Protein AF-A0A9P1GN27-F1 (afdb_monomer_lite)

Organism: NCBI:txid2562237

Foldseek 3Di:
DDDDDDDPPPPDDPPVVVVVVVVVVVVVVVVLVPDDLFLLDDDDDPDDDDDDDDDDDPVVVVVPPPPVVVVVVVVCVVPPPPDVPPVQNVQQVLVVLQQVVCVVVVQPAAQDDGSRDCCQRVPPDAERGDDGQSSNSLSCLVVSLVVLVPPHDPVDPLSVLSNLLSVLSVVLSVLLVVQDCVVVRQAHPPVSLVVNLVSLVSNLVSLVVNCVVCVVVVHRHGDDGCVSVVLSVLSNCRRPGRSVVVPCSVVVVVVVVLVVLLVVQVPPDDNVCSNVSSVVVVVVVVVVVVPD

Sequence (292 aa):
MDQLELTAANYVDSDEEKDMLKEQKIKDAIEANSGFTVCILKIKFLIDEADGPEQITEEWLLSQVPRVQAIWSMQLAGQQTQQLVEPTANLLALGHMIKEHQKRHDAKHRYRMRLDKVTMIKPKKGFPKLRGRAADISGMAHCLYDLWLQFMDGGNQQHQQIRLFLKLNWELKDLLDTFSPTYGYFAMPATEHQQVMNKGLAMAQLHNQLSTHFVDHEDQLFNLTTKTHFALHSLQLSCFIHPFLVHCYKGESTMHRIQILWRSCLHGSKHWQAGKKAAWKERHLLWLQGKV

Radius of gyration: 26.71 Å; chains: 1; bounding box: 83×83×56 Å

Secondary structure (DSSP, 8-state):
-------------HHHHHHHHHHHHHHHHHHHT--SS-SS------SS---------HHHHGGGHHHHHHHHHHHHTTTTT-----HHHHHHHHHHHHHHHHHHTT-SS---S----GGGTS-SSSS----S-HHHHHTTHHHHHHHHHHHS-SS-HHHHHHHHHHHHHHHHHHHHHHT-GGGT-SS--HHHHHHHHHHHHHHHHHHHHHHHHHHHTT-------HHHHHHHHHHHTTTTS-HHHH-HHHHHHHHHHHHHHHHHHHTTS-HHHHHHHHHHHHHHHHHHHTT-

Structure (mmCIF, N/CA/C/O backbone):
data_AF-A0A9P1GN27-F1
#
_entry.id   AF-A0A9P1GN27-F1
#
loop_
_atom_site.group_PDB
_atom_site.id
_atom_site.type_symbol
_atom_site.label_atom_id
_atom_site.label_alt_id
_atom_site.label_comp_id
_atom_site.label_asym_id
_atom_site.label_entity_id
_atom_site.label_seq_id
_atom_site.pdbx_PDB_ins_code
_atom_site.Cartn_x
_atom_site.Cartn_y
_atom_site.Cartn_z
_atom_site.occupancy
_atom_site.B_iso_or_equiv
_atom_site.auth_seq_id
_atom_site.auth_comp_id
_atom_site.auth_asym_id
_atom_site.auth_atom_id
_atom_site.pdbx_PDB_model_num
ATOM 1 N N . MET A 1 1 ? 43.290 63.673 14.743 1.00 43.88 1 MET A N 1
ATOM 2 C CA . MET A 1 1 ? 43.859 62.410 15.280 1.00 43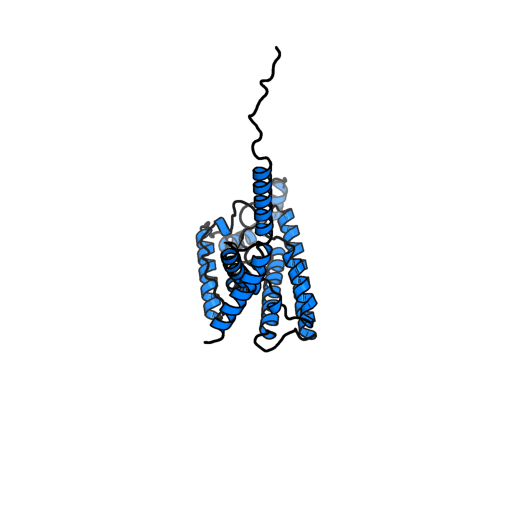.88 1 MET A CA 1
ATOM 3 C C . MET A 1 1 ? 42.655 61.683 15.836 1.00 43.88 1 MET A C 1
ATOM 5 O O . MET A 1 1 ? 42.371 61.772 17.022 1.00 43.88 1 MET A O 1
ATOM 9 N N . ASP A 1 2 ? 41.865 61.116 14.929 1.00 39.22 2 ASP A N 1
ATOM 10 C CA . ASP A 1 2 ? 40.458 60.814 15.173 1.00 39.22 2 ASP A CA 1
ATOM 11 C C . ASP A 1 2 ? 40.177 59.339 14.917 1.00 39.22 2 ASP A C 1
ATOM 13 O O . ASP A 1 2 ? 40.430 58.820 13.833 1.00 39.22 2 ASP A O 1
ATOM 17 N N . GLN A 1 3 ? 39.705 58.703 15.986 1.00 47.53 3 GLN A N 1
ATOM 18 C CA . GLN A 1 3 ? 38.727 57.619 16.055 1.00 47.53 3 GLN A CA 1
ATOM 19 C C . GLN A 1 3 ? 38.562 56.735 14.807 1.00 47.53 3 GLN A C 1
ATOM 21 O O . GLN A 1 3 ? 37.722 56.995 13.951 1.00 47.53 3 GLN A O 1
ATOM 26 N N . LEU A 1 4 ? 39.278 55.608 14.793 1.00 43.94 4 LEU A N 1
ATOM 27 C CA . LEU A 1 4 ? 38.969 54.432 13.975 1.00 43.94 4 LEU A CA 1
ATOM 28 C C . LEU A 1 4 ? 39.255 53.157 14.788 1.00 43.94 4 LEU A C 1
ATOM 30 O O . LEU A 1 4 ? 40.198 52.423 14.522 1.00 43.94 4 LEU A O 1
ATOM 34 N N . GLU A 1 5 ? 38.419 52.892 15.790 1.00 51.19 5 GLU A N 1
ATOM 35 C CA . GLU A 1 5 ? 38.245 51.553 16.368 1.00 51.19 5 GLU A CA 1
ATOM 36 C C . GLU A 1 5 ? 36.748 51.220 16.356 1.00 51.19 5 GLU A C 1
ATOM 38 O O . GLU A 1 5 ? 36.016 51.479 17.307 1.00 51.19 5 GLU A O 1
ATOM 43 N N . LEU A 1 6 ? 36.274 50.680 15.229 1.00 44.47 6 LEU A N 1
ATOM 44 C CA . LEU A 1 6 ? 34.942 50.090 15.098 1.00 44.47 6 LEU A CA 1
ATOM 45 C C . LEU A 1 6 ? 35.073 48.608 14.723 1.00 44.47 6 LEU A C 1
ATOM 47 O O . LEU A 1 6 ? 35.348 48.245 13.584 1.00 44.47 6 LEU A O 1
ATOM 51 N N . THR A 1 7 ? 34.866 47.776 15.747 1.00 44.88 7 THR A N 1
ATOM 52 C CA . THR A 1 7 ? 34.065 46.538 15.731 1.00 44.88 7 THR A CA 1
ATOM 53 C C . THR A 1 7 ? 34.297 45.544 14.587 1.00 44.88 7 THR A C 1
ATOM 55 O O . THR A 1 7 ? 33.561 45.518 13.604 1.00 44.88 7 THR A O 1
ATOM 58 N N . ALA A 1 8 ? 35.236 44.621 14.804 1.00 45.78 8 ALA A N 1
ATOM 59 C CA . ALA A 1 8 ? 35.408 43.384 14.038 1.00 45.78 8 ALA A CA 1
ATOM 60 C C . ALA A 1 8 ? 34.890 42.150 14.811 1.00 45.78 8 ALA A C 1
ATOM 62 O O . ALA A 1 8 ? 35.570 41.134 14.917 1.00 45.78 8 ALA A O 1
ATOM 63 N N . ALA A 1 9 ? 33.691 42.234 15.384 1.00 48.66 9 ALA A N 1
ATOM 64 C CA . ALA A 1 9 ? 33.035 41.098 16.026 1.00 48.66 9 ALA A CA 1
ATOM 65 C C . ALA A 1 9 ? 31.535 41.169 15.723 1.00 48.66 9 ALA A C 1
ATOM 67 O O . ALA A 1 9 ? 30.934 42.212 15.961 1.00 48.66 9 ALA A O 1
ATOM 68 N N . ASN A 1 10 ? 30.974 40.070 15.200 1.00 46.66 10 ASN A N 1
ATOM 69 C CA . ASN A 1 10 ? 29.568 39.835 14.801 1.00 46.66 10 ASN A CA 1
ATOM 70 C C . ASN A 1 10 ? 29.293 39.709 13.290 1.00 46.66 10 ASN A C 1
ATOM 72 O O . ASN A 1 10 ? 28.186 39.991 12.842 1.00 46.66 10 ASN A O 1
ATOM 76 N N . TYR A 1 11 ? 30.244 39.194 12.506 1.00 42.00 11 TYR A N 1
ATOM 77 C CA . TYR A 1 11 ? 29.910 38.493 11.257 1.00 42.00 11 TYR A CA 1
ATOM 78 C C . TYR A 1 11 ? 29.888 36.985 11.542 1.00 42.00 11 TYR A C 1
ATOM 80 O O . TYR A 1 11 ? 30.767 36.239 11.125 1.00 42.00 11 TYR A O 1
ATOM 88 N N . VAL A 1 12 ? 28.938 36.561 12.381 1.00 47.25 12 VAL A N 1
ATOM 89 C CA . VAL A 1 12 ? 28.658 35.138 12.601 1.00 47.25 12 VAL A CA 1
ATOM 90 C C . VAL A 1 12 ? 27.698 34.697 11.503 1.00 47.25 12 VAL A C 1
ATOM 92 O O . VAL A 1 12 ? 26.596 35.222 11.369 1.00 47.25 12 VAL A O 1
ATOM 95 N N . ASP A 1 13 ? 28.220 33.790 10.691 1.00 54.94 13 ASP A N 1
ATOM 96 C CA . ASP A 1 13 ? 27.637 32.975 9.630 1.00 54.94 13 ASP A CA 1
ATOM 97 C C . ASP A 1 13 ? 26.094 32.915 9.556 1.00 54.94 13 ASP A C 1
ATOM 99 O O . ASP A 1 13 ? 25.439 32.007 10.064 1.00 54.94 13 ASP A O 1
ATOM 103 N N . SER A 1 14 ? 25.485 33.877 8.850 1.00 57.12 14 SER A N 1
ATOM 104 C CA . SER A 1 14 ? 24.039 33.855 8.552 1.00 57.12 14 SER A CA 1
ATOM 105 C C . SER A 1 14 ? 23.640 32.764 7.549 1.00 57.12 14 SER A C 1
ATOM 107 O O . SER A 1 14 ? 22.453 32.590 7.262 1.00 57.12 14 SER A O 1
ATOM 109 N N . ASP A 1 15 ? 24.618 32.067 6.970 1.00 62.84 15 ASP A N 1
ATOM 110 C CA . ASP A 1 15 ? 24.394 31.063 5.935 1.00 62.84 15 ASP A CA 1
ATOM 111 C C . ASP A 1 15 ? 24.370 29.638 6.507 1.00 62.84 15 ASP A C 1
ATOM 113 O O . ASP A 1 15 ? 23.543 28.843 6.058 1.00 62.84 15 ASP A O 1
ATOM 117 N N . GLU A 1 16 ? 25.110 29.341 7.585 1.00 70.56 16 GLU A N 1
ATOM 118 C CA . GLU A 1 16 ? 24.962 28.069 8.314 1.00 70.56 16 GLU A CA 1
ATOM 119 C C . GLU A 1 16 ? 23.566 27.920 8.941 1.00 70.56 16 GLU A C 1
ATOM 121 O O . GLU A 1 16 ? 22.956 26.851 8.871 1.00 70.56 16 GLU A O 1
ATOM 126 N N . GLU A 1 17 ? 23.000 28.999 9.492 1.00 73.69 17 GLU A N 1
ATOM 127 C CA . GLU A 1 17 ? 21.653 28.961 10.074 1.00 73.69 17 GLU A CA 1
ATOM 128 C C . GLU A 1 17 ? 20.574 28.738 9.000 1.00 73.69 17 GLU A C 1
ATOM 130 O O . GLU A 1 17 ? 19.637 27.957 9.199 1.00 73.69 17 GLU A O 1
ATOM 135 N N . LYS A 1 18 ? 20.730 29.345 7.813 1.00 73.25 18 LYS A N 1
ATOM 136 C CA . LYS A 1 18 ? 19.829 29.113 6.672 1.00 73.25 18 LYS A CA 1
ATOM 137 C C . LYS A 1 18 ? 19.948 27.693 6.132 1.00 73.25 18 LYS A C 1
ATOM 139 O O . LYS A 1 18 ? 18.921 27.111 5.774 1.00 73.25 18 LYS A O 1
ATOM 144 N N . ASP A 1 19 ? 21.152 27.127 6.093 1.00 76.56 19 ASP A N 1
ATOM 145 C CA . ASP A 1 19 ? 21.375 25.758 5.633 1.00 76.56 19 ASP A CA 1
ATOM 146 C C . ASP A 1 19 ? 20.837 24.726 6.628 1.00 76.56 19 ASP A C 1
ATOM 148 O O . ASP A 1 19 ? 20.162 23.785 6.203 1.00 76.56 19 ASP A O 1
ATOM 152 N N . MET A 1 20 ? 20.976 24.950 7.939 1.00 73.38 20 MET A N 1
ATOM 153 C CA . MET A 1 20 ? 20.309 24.121 8.950 1.00 73.38 20 MET A CA 1
ATOM 154 C C . MET A 1 20 ? 18.782 24.206 8.847 1.00 73.38 20 MET A C 1
ATOM 156 O O . MET A 1 20 ? 18.100 23.181 8.903 1.00 73.38 20 MET A O 1
ATOM 160 N N . LEU A 1 21 ? 18.222 25.404 8.640 1.00 77.75 21 LEU A N 1
ATOM 161 C CA . LEU A 1 21 ? 16.775 25.585 8.488 1.00 77.75 21 LEU A CA 1
ATOM 162 C C . LEU A 1 21 ? 16.251 24.918 7.205 1.00 77.75 21 LEU A C 1
ATOM 164 O O . LEU A 1 21 ? 15.145 24.373 7.179 1.00 77.75 21 LEU A O 1
ATOM 168 N N . LYS A 1 22 ? 17.043 24.946 6.130 1.00 79.12 22 LYS A N 1
ATOM 169 C CA . LYS A 1 22 ? 16.735 24.297 4.852 1.00 79.12 22 LYS A CA 1
ATOM 170 C C . LYS A 1 22 ? 16.856 22.780 4.958 1.00 79.12 22 LYS A C 1
ATOM 172 O O . LYS A 1 22 ? 15.977 22.081 4.460 1.00 79.12 22 LYS A O 1
ATOM 177 N N . GLU A 1 23 ? 17.867 22.264 5.653 1.00 70.06 23 GLU A N 1
ATOM 178 C CA . GLU A 1 23 ? 18.027 20.833 5.920 1.00 70.06 23 GLU A CA 1
ATOM 179 C C . GLU A 1 23 ? 16.908 20.306 6.829 1.00 70.06 23 GLU A C 1
ATOM 181 O O . GLU A 1 23 ? 16.368 19.234 6.562 1.00 70.06 23 GLU A O 1
ATOM 186 N N . GLN A 1 24 ? 16.487 21.077 7.838 1.00 64.56 24 GLN A N 1
ATOM 187 C CA . GLN A 1 24 ? 15.346 20.737 8.688 1.00 64.56 24 GLN A CA 1
ATOM 188 C C . GLN A 1 24 ? 14.035 20.728 7.891 1.00 64.56 24 GLN A C 1
ATOM 190 O O . GLN A 1 24 ? 13.299 19.749 7.953 1.00 64.56 24 GLN A O 1
ATOM 195 N N . LYS A 1 25 ? 13.783 21.736 7.045 1.00 68.25 25 LYS A N 1
ATOM 196 C CA . LYS A 1 25 ? 12.612 21.758 6.146 1.00 68.25 25 LYS A CA 1
ATOM 197 C C . LYS A 1 25 ? 12.626 20.612 5.131 1.00 68.25 25 LYS A C 1
ATOM 199 O O . LYS A 1 25 ? 11.574 20.065 4.815 1.00 68.25 25 LYS A O 1
ATOM 204 N N . ILE A 1 26 ? 13.800 20.224 4.630 1.00 56.09 26 ILE A N 1
ATOM 205 C CA . ILE A 1 26 ? 13.961 19.066 3.741 1.00 56.09 26 ILE A CA 1
ATOM 206 C C . ILE A 1 26 ? 13.718 17.761 4.508 1.00 56.09 26 ILE A C 1
ATOM 208 O O . ILE A 1 26 ? 13.034 16.887 3.982 1.00 56.09 26 ILE A O 1
ATOM 212 N N . LYS A 1 27 ? 14.207 17.621 5.746 1.00 50.31 27 LYS A N 1
ATOM 213 C CA . LYS A 1 27 ? 13.916 16.467 6.614 1.00 50.31 27 LYS A CA 1
ATOM 214 C C . LYS A 1 27 ? 12.425 16.375 6.925 1.00 50.31 27 LYS A C 1
ATOM 216 O O . LYS A 1 27 ? 11.852 15.313 6.715 1.00 50.31 27 LYS A O 1
ATOM 221 N N . ASP A 1 28 ? 11.778 17.482 7.276 1.00 49.44 28 ASP A N 1
ATOM 222 C CA . ASP A 1 28 ? 10.335 17.549 7.527 1.00 49.44 28 ASP A CA 1
ATOM 223 C C . ASP A 1 28 ? 9.523 17.211 6.254 1.00 49.44 28 ASP A C 1
ATOM 225 O O . ASP A 1 28 ? 8.544 16.463 6.309 1.00 49.44 28 ASP A O 1
ATOM 229 N N . ALA A 1 29 ? 9.968 17.665 5.074 1.00 42.41 29 ALA A N 1
ATOM 230 C CA . ALA A 1 29 ? 9.355 17.335 3.782 1.00 42.41 29 ALA A CA 1
ATOM 231 C C . ALA A 1 29 ? 9.603 15.879 3.337 1.00 42.41 29 ALA A C 1
ATOM 233 O O . ALA A 1 29 ? 8.742 15.261 2.707 1.00 42.41 29 ALA A O 1
ATOM 234 N N . ILE A 1 30 ? 10.759 15.294 3.665 1.00 42.19 30 ILE A N 1
ATOM 235 C CA . ILE A 1 30 ? 11.064 13.872 3.440 1.00 42.19 30 ILE A CA 1
ATOM 236 C C . ILE A 1 30 ? 10.260 12.999 4.418 1.00 42.19 30 ILE A C 1
ATOM 238 O O . ILE A 1 30 ? 9.737 11.953 4.026 1.00 42.19 30 ILE A O 1
ATOM 242 N N . GLU A 1 31 ? 10.076 13.443 5.662 1.00 44.38 31 GLU A N 1
ATOM 243 C CA . GLU A 1 31 ? 9.248 12.772 6.666 1.00 44.38 31 GLU A CA 1
ATOM 244 C C . GLU A 1 31 ? 7.759 12.786 6.300 1.00 44.38 31 GLU A C 1
ATOM 246 O O . GLU A 1 31 ? 7.090 11.758 6.481 1.00 44.38 31 GLU A O 1
ATOM 251 N N . ALA A 1 32 ? 7.266 13.880 5.706 1.00 43.97 32 ALA A N 1
ATOM 252 C CA . ALA A 1 32 ? 5.938 13.968 5.090 1.00 43.97 32 ALA A CA 1
ATOM 253 C C . ALA A 1 32 ? 5.783 13.019 3.881 1.00 43.97 32 ALA A C 1
ATOM 255 O O . ALA A 1 32 ? 4.696 12.510 3.609 1.00 43.97 32 ALA A O 1
ATOM 256 N N . ASN A 1 33 ? 6.889 12.685 3.209 1.00 36.34 33 ASN A N 1
ATOM 257 C CA . ASN A 1 33 ? 6.947 11.844 2.013 1.00 36.34 33 ASN A CA 1
ATOM 258 C C . ASN A 1 33 ? 7.236 10.355 2.287 1.00 36.34 33 ASN A C 1
ATOM 260 O O . ASN A 1 33 ? 7.641 9.631 1.377 1.00 36.34 33 ASN A O 1
ATOM 264 N N . SER A 1 34 ? 6.988 9.826 3.492 1.00 33.59 34 SER A N 1
ATOM 265 C CA . SER A 1 34 ? 7.327 8.427 3.847 1.00 33.59 34 SER A CA 1
ATOM 266 C C . SER A 1 34 ? 6.155 7.425 3.907 1.00 33.59 34 SER A C 1
ATOM 268 O O . SER A 1 34 ? 6.386 6.223 3.876 1.00 33.59 34 SER A O 1
ATOM 270 N N . GLY A 1 35 ? 4.884 7.837 3.832 1.00 38.12 35 GLY A N 1
ATOM 271 C CA . GLY A 1 35 ? 3.753 6.897 3.969 1.00 38.12 35 GLY A CA 1
ATOM 272 C C . GLY A 1 35 ? 3.101 6.477 2.651 1.00 38.12 35 GLY A C 1
ATOM 273 O O . GLY A 1 35 ? 2.288 7.231 2.140 1.00 38.12 35 GLY A O 1
ATOM 274 N N . PHE A 1 36 ? 3.422 5.303 2.087 1.00 36.03 36 PHE A N 1
ATOM 275 C CA . PHE A 1 36 ? 2.535 4.701 1.067 1.00 36.03 36 PHE A CA 1
ATOM 276 C C . PHE A 1 36 ? 2.028 3.290 1.388 1.00 36.03 36 PHE A C 1
ATOM 278 O O . PHE A 1 36 ? 1.141 2.815 0.706 1.00 36.03 36 PHE A O 1
ATOM 285 N N . THR A 1 37 ? 2.498 2.596 2.427 1.00 37.28 37 THR A N 1
ATOM 286 C CA . THR A 1 37 ? 1.970 1.245 2.756 1.00 37.28 37 THR A CA 1
ATOM 287 C C . THR A 1 37 ? 1.243 1.186 4.099 1.00 37.28 37 THR A C 1
ATOM 289 O O . THR A 1 37 ? 0.940 0.114 4.593 1.00 37.28 37 THR A O 1
ATOM 292 N N . VAL A 1 38 ? 0.948 2.326 4.724 1.00 35.44 38 VAL A N 1
ATOM 293 C CA . VAL A 1 38 ? 0.635 2.395 6.166 1.00 35.44 38 VAL A CA 1
ATOM 294 C C . VAL A 1 38 ? -0.772 2.948 6.453 1.00 35.44 38 VAL A C 1
ATOM 296 O O . VAL A 1 38 ? -1.069 3.366 7.562 1.00 35.44 38 VAL A O 1
ATOM 299 N N . CYS A 1 39 ? -1.689 2.909 5.486 1.00 34.56 39 CYS A N 1
ATOM 300 C CA . CYS A 1 39 ? -3.088 3.310 5.714 1.00 34.56 39 CYS A CA 1
ATOM 301 C C . CYS A 1 39 ? -3.984 2.172 6.250 1.00 34.56 39 CYS A C 1
ATOM 303 O O . CYS A 1 39 ? -5.189 2.347 6.353 1.00 34.56 39 CYS A O 1
ATOM 305 N N . ILE A 1 40 ? -3.423 0.997 6.570 1.00 33.03 40 ILE A N 1
ATOM 306 C CA . ILE A 1 40 ? -4.189 -0.264 6.711 1.00 33.03 40 ILE A CA 1
ATOM 307 C C . ILE A 1 40 ? -4.100 -0.853 8.137 1.00 33.03 40 ILE A C 1
ATOM 309 O O . ILE A 1 40 ? -4.671 -1.892 8.437 1.00 33.03 40 ILE A O 1
ATOM 313 N N . LEU A 1 41 ? -3.465 -0.152 9.079 1.00 33.47 41 LEU A N 1
ATOM 314 C CA . LEU A 1 41 ? -3.423 -0.554 10.491 1.00 33.47 41 LEU A CA 1
ATOM 315 C C . LEU A 1 41 ? -3.570 0.641 11.423 1.00 33.47 41 LEU A C 1
ATOM 317 O O . LEU A 1 41 ? -2.605 1.063 12.057 1.00 33.47 41 LEU A O 1
ATOM 321 N N . LYS A 1 42 ? -4.779 1.187 11.519 1.00 46.72 42 LYS A N 1
ATOM 322 C CA . LYS A 1 42 ? -5.136 2.079 12.625 1.00 46.72 42 LYS A CA 1
ATOM 323 C C . LYS A 1 42 ? -6.597 1.968 12.974 1.00 46.72 42 LYS A C 1
ATOM 325 O O . LYS A 1 42 ? -7.323 2.944 12.858 1.00 46.72 42 LYS A O 1
ATOM 330 N N . ILE A 1 43 ? -7.004 0.809 13.468 1.00 33.62 43 ILE A N 1
ATOM 331 C CA . ILE A 1 43 ? -8.091 0.855 14.423 1.00 33.62 43 ILE A CA 1
ATOM 332 C C . ILE A 1 43 ? -7.811 -0.106 15.551 1.00 33.62 43 ILE A C 1
ATOM 334 O O . ILE A 1 43 ? -7.711 -1.322 15.395 1.00 33.62 43 ILE A O 1
ATOM 338 N N . LYS A 1 44 ? -7.631 0.542 16.686 1.00 27.67 44 LYS A N 1
ATOM 339 C CA . LYS A 1 44 ? -8.257 0.238 17.956 1.00 27.67 44 LYS A CA 1
ATOM 340 C C . LYS A 1 44 ? -7.930 1.455 18.811 1.00 27.67 44 LYS A C 1
ATOM 342 O O . LYS A 1 44 ? -6.801 1.530 19.265 1.00 27.67 44 LYS A O 1
ATOM 347 N N . PHE A 1 45 ? -8.841 2.424 18.885 1.00 27.52 45 PHE A N 1
ATOM 348 C CA . PHE A 1 45 ? -8.998 3.404 19.974 1.00 27.52 45 PHE A CA 1
ATOM 349 C C . PHE A 1 45 ? -10.261 4.235 19.675 1.00 27.52 45 PHE A C 1
ATOM 351 O O . PHE A 1 45 ? -10.194 5.300 19.088 1.00 27.52 45 PHE A O 1
ATOM 358 N N . LEU A 1 46 ? -11.417 3.652 20.008 1.00 26.30 46 LEU A N 1
ATOM 359 C CA . LEU A 1 46 ? -12.693 4.338 20.263 1.00 26.30 46 LEU A CA 1
ATOM 360 C C . LEU A 1 46 ? -13.314 3.700 21.518 1.00 26.30 46 LEU A C 1
ATOM 362 O O . LEU A 1 46 ? -14.436 3.205 21.514 1.00 26.30 46 LEU A O 1
ATOM 366 N N . ILE A 1 47 ? -12.503 3.610 22.569 1.00 30.14 47 ILE A N 1
ATOM 367 C CA . ILE A 1 47 ? -12.947 3.470 23.955 1.00 30.14 47 ILE A CA 1
ATOM 368 C C . ILE A 1 47 ? -11.972 4.358 24.736 1.00 30.14 47 ILE A C 1
ATOM 370 O O . ILE A 1 47 ? -10.762 4.191 24.568 1.00 30.14 47 ILE A O 1
ATOM 374 N N . ASP A 1 48 ? -12.532 5.291 25.504 1.00 28.23 48 ASP A N 1
ATOM 375 C CA . ASP A 1 48 ? -11.907 6.371 26.290 1.00 28.23 48 ASP A CA 1
ATOM 376 C C . ASP A 1 48 ? -11.742 7.716 25.560 1.00 28.23 48 ASP A C 1
ATOM 378 O O . ASP A 1 48 ? -10.647 8.060 25.132 1.00 28.23 48 ASP A O 1
ATOM 382 N N . GLU A 1 49 ? -12.848 8.459 25.416 1.00 28.02 49 GLU A N 1
ATOM 383 C CA . GLU A 1 49 ? -13.009 9.852 25.896 1.00 28.02 49 GLU A CA 1
ATOM 384 C C . GLU A 1 49 ? -14.372 10.393 25.429 1.00 28.02 49 GLU A C 1
ATOM 386 O O . GLU A 1 49 ? -14.534 10.921 24.333 1.00 28.02 49 GLU A O 1
ATOM 391 N N . ALA A 1 50 ? -15.387 10.220 26.275 1.00 25.89 50 ALA A N 1
ATOM 392 C CA . ALA A 1 50 ? -16.578 11.055 26.258 1.00 25.89 50 ALA A CA 1
ATOM 393 C C . ALA A 1 50 ? -16.514 11.903 27.527 1.00 25.89 50 ALA A C 1
ATOM 395 O O . ALA A 1 50 ? -16.990 11.470 28.568 1.00 25.89 50 ALA A O 1
ATOM 396 N N . ASP A 1 51 ? -15.876 13.067 27.438 1.00 34.75 51 ASP A N 1
ATOM 397 C CA . ASP A 1 51 ? -16.011 14.134 28.428 1.00 34.75 51 ASP A CA 1
ATOM 398 C C . ASP A 1 51 ? -15.973 15.485 27.702 1.00 34.75 51 ASP A C 1
ATOM 400 O O . ASP A 1 51 ? -14.931 15.970 27.266 1.00 34.75 51 ASP A O 1
ATOM 404 N N . GLY A 1 52 ? -17.157 16.077 27.549 1.00 29.77 52 GLY A N 1
ATOM 405 C CA . GLY A 1 52 ? -17.391 17.407 26.993 1.00 29.77 52 GLY A CA 1
ATOM 406 C C . GLY A 1 52 ? -18.874 17.769 27.161 1.00 29.77 52 GLY A C 1
ATOM 407 O O . GLY A 1 52 ? -19.715 16.991 26.714 1.00 29.77 52 GLY A O 1
ATOM 408 N N . PRO A 1 53 ? -19.236 18.866 27.856 1.00 40.62 53 PRO A N 1
ATOM 409 C CA . PRO A 1 53 ? -20.529 18.975 28.525 1.00 40.62 53 PRO A CA 1
ATOM 410 C C . PRO A 1 53 ? -21.588 19.665 27.660 1.00 40.62 53 PRO A C 1
ATOM 412 O O . PRO A 1 53 ? -21.462 20.847 27.360 1.00 40.62 53 PRO A O 1
ATOM 415 N N . GLU A 1 54 ? -22.700 18.984 27.387 1.00 34.62 54 GLU A N 1
ATOM 416 C CA . GLU A 1 54 ? -23.978 19.651 27.128 1.00 34.62 54 GLU A CA 1
ATOM 417 C C . GLU A 1 54 ? -25.095 18.964 27.917 1.00 34.62 54 GLU A C 1
AT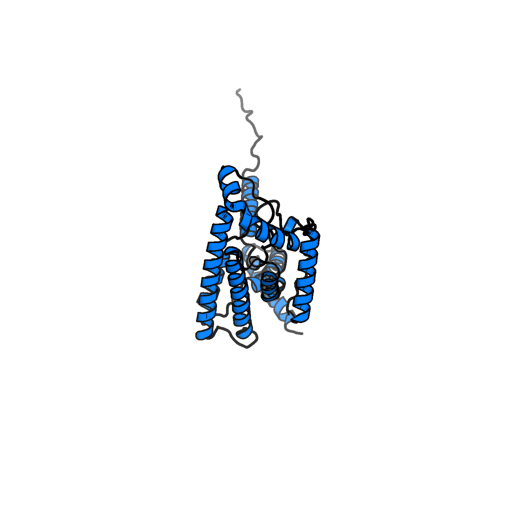OM 419 O O . GLU A 1 54 ? -25.216 17.741 27.976 1.00 34.62 54 GLU A O 1
ATOM 424 N N . GLN A 1 55 ? -25.861 19.798 28.615 1.00 40.06 55 GLN A N 1
ATOM 425 C CA . GLN A 1 55 ? -26.856 19.430 29.611 1.00 40.06 55 GLN A CA 1
ATOM 426 C C . GLN A 1 55 ? -28.007 18.635 28.986 1.00 40.06 55 GLN A C 1
ATOM 428 O O . GLN A 1 55 ? -28.878 19.194 28.324 1.00 40.06 55 GLN A O 1
ATOM 433 N N . ILE A 1 56 ? -28.057 17.338 29.285 1.00 36.81 56 ILE A N 1
ATOM 434 C CA . ILE A 1 56 ? -29.285 16.544 29.212 1.00 36.81 56 ILE A CA 1
ATOM 435 C C . ILE A 1 56 ? -29.866 16.524 30.627 1.00 36.81 56 ILE A C 1
ATOM 437 O O . ILE A 1 56 ? -29.216 16.069 31.567 1.00 36.81 56 ILE A O 1
ATOM 441 N N . THR A 1 57 ? -31.065 17.076 30.799 1.00 46.31 57 THR A N 1
ATOM 442 C CA . THR A 1 57 ? -31.729 17.174 32.102 1.00 46.31 57 THR A CA 1
ATOM 443 C C . THR A 1 57 ? -32.168 15.798 32.614 1.00 46.31 57 THR A C 1
ATOM 445 O O . THR A 1 57 ? -32.709 14.968 31.881 1.00 46.31 57 THR A O 1
ATOM 448 N N . GLU A 1 58 ? -31.948 15.574 33.911 1.00 42.06 58 GLU A N 1
ATOM 449 C CA . GLU A 1 58 ? -32.188 14.321 34.645 1.00 42.06 58 GLU A CA 1
ATOM 450 C C . GLU A 1 58 ? -33.653 13.829 34.547 1.00 42.06 58 GLU A C 1
ATOM 452 O O . GLU A 1 58 ? -33.923 12.628 34.582 1.00 42.06 58 GLU A O 1
ATOM 457 N N . GLU A 1 59 ? -34.605 14.740 34.311 1.00 42.47 59 GLU A N 1
ATOM 458 C CA . GLU A 1 59 ? -36.033 14.430 34.143 1.00 42.47 59 GLU A CA 1
ATOM 459 C C . GLU A 1 59 ? -36.375 13.696 32.835 1.00 42.47 59 GLU A C 1
ATOM 461 O O . GLU A 1 59 ? -37.344 12.935 32.801 1.00 42.47 59 GLU A O 1
ATOM 466 N N . TRP A 1 60 ? -35.588 13.847 31.762 1.00 49.53 60 TRP A N 1
ATOM 467 C CA . TRP A 1 60 ? -35.856 13.138 30.501 1.00 49.53 60 TRP A CA 1
ATOM 468 C C . TRP A 1 60 ? -35.462 11.655 30.591 1.00 49.53 60 TRP A C 1
ATOM 470 O O . TRP A 1 60 ? -36.213 10.777 30.151 1.00 49.53 60 TRP A O 1
ATOM 480 N N . LEU A 1 61 ? -34.333 11.372 31.253 1.00 39.72 61 LEU A N 1
ATOM 481 C CA . LEU A 1 61 ? -33.798 10.023 31.474 1.00 39.72 61 LEU A CA 1
ATOM 482 C C . LEU A 1 61 ? -34.697 9.168 32.377 1.00 39.72 61 LEU A C 1
ATOM 484 O O . LEU A 1 61 ? -34.829 7.966 32.147 1.00 39.72 61 LEU A O 1
ATOM 488 N N . LEU A 1 62 ? -35.368 9.778 33.358 1.00 43.44 62 LEU A N 1
ATOM 489 C CA . LEU A 1 62 ? -36.225 9.056 34.302 1.00 43.44 62 LEU A CA 1
ATOM 490 C C . LEU A 1 62 ? -37.593 8.644 33.721 1.00 43.44 62 LEU A C 1
ATOM 492 O O . LEU A 1 62 ? -38.268 7.788 34.293 1.00 43.44 62 LEU A O 1
ATOM 496 N N . SER A 1 63 ? -37.986 9.162 32.551 1.00 43.34 63 SER A N 1
ATOM 497 C CA . SER A 1 63 ? -39.289 8.862 31.927 1.00 43.34 63 SER A CA 1
ATOM 498 C C . SER A 1 63 ? -39.328 7.596 31.048 1.00 43.34 63 SER A C 1
ATOM 500 O O . SER A 1 63 ? -40.407 7.156 30.656 1.00 43.34 63 SER A O 1
ATOM 502 N N . GLN A 1 64 ? -38.180 6.967 30.753 1.00 43.97 64 GLN A N 1
ATOM 503 C CA . GLN A 1 64 ? -38.073 5.805 29.839 1.00 43.97 64 GLN A CA 1
ATOM 504 C C . GLN A 1 64 ? -37.670 4.486 30.540 1.00 43.97 64 GLN A C 1
ATOM 506 O O . GLN A 1 64 ? -37.331 3.484 29.903 1.00 43.97 64 GLN A O 1
ATOM 511 N N . VAL A 1 65 ? -37.703 4.462 31.874 1.00 47.66 65 VAL A N 1
ATOM 512 C CA . VAL A 1 65 ? -36.904 3.534 32.694 1.00 47.66 65 VAL A CA 1
ATOM 513 C C . VAL A 1 65 ? -37.359 2.058 32.733 1.00 47.66 65 VAL A C 1
ATOM 515 O O . VAL A 1 65 ? -36.472 1.209 32.812 1.00 47.66 65 VAL A O 1
ATOM 518 N N . PRO A 1 66 ? -38.635 1.641 32.571 1.00 38.44 66 PRO A N 1
ATOM 519 C CA . PRO A 1 66 ? -38.948 0.212 32.736 1.00 38.44 66 PRO A CA 1
ATOM 520 C C . PRO A 1 66 ? -38.564 -0.692 31.550 1.00 38.44 66 PRO A C 1
ATOM 522 O O . PRO A 1 66 ? -38.449 -1.903 31.723 1.00 38.44 66 PRO A O 1
ATOM 525 N N . ARG A 1 67 ? -38.361 -0.147 30.337 1.00 39.09 67 ARG A N 1
ATOM 526 C CA . ARG A 1 67 ? -37.996 -0.945 29.141 1.00 39.09 67 ARG A CA 1
ATOM 527 C C . ARG A 1 67 ? -36.513 -0.884 28.781 1.00 39.09 67 ARG A C 1
ATOM 529 O O . ARG A 1 67 ? -35.997 -1.840 28.209 1.00 39.09 67 ARG A O 1
ATOM 536 N N . VAL A 1 68 ? -35.819 0.189 29.155 1.00 39.91 68 VAL A N 1
ATOM 537 C CA . VAL A 1 68 ? -34.386 0.354 28.873 1.00 39.91 68 VAL A CA 1
ATOM 538 C C . VAL A 1 68 ? -33.529 -0.413 29.887 1.00 39.91 68 VAL A C 1
ATOM 540 O O . VAL A 1 68 ? -32.529 -1.011 29.499 1.00 39.91 68 VAL A O 1
ATOM 543 N N . GLN A 1 69 ? -33.953 -0.534 31.153 1.00 39.28 69 GLN A N 1
ATOM 544 C CA . GLN A 1 69 ? -33.177 -1.260 32.171 1.00 39.28 69 GLN A CA 1
ATOM 545 C C . GLN A 1 69 ? -33.032 -2.769 31.904 1.00 39.28 69 GLN A C 1
ATOM 547 O O . GLN A 1 69 ? -31.986 -3.327 32.231 1.00 39.28 69 GLN A O 1
ATOM 552 N N . ALA A 1 70 ? -34.009 -3.428 31.268 1.00 40.53 70 ALA A N 1
ATOM 553 C CA . ALA A 1 70 ? -33.935 -4.866 30.967 1.00 40.53 70 ALA A CA 1
ATOM 554 C C . ALA A 1 70 ? -33.027 -5.192 29.764 1.00 40.53 70 ALA A C 1
ATOM 556 O O . ALA A 1 70 ? -32.407 -6.252 29.721 1.00 40.53 70 ALA A O 1
ATOM 557 N N . ILE A 1 71 ? -32.897 -4.266 28.809 1.00 41.81 71 ILE A N 1
ATOM 558 C CA . ILE A 1 71 ? -31.988 -4.418 27.662 1.00 41.81 71 ILE A CA 1
ATOM 559 C C . ILE A 1 71 ? -30.562 -4.015 28.064 1.00 41.81 71 ILE A C 1
ATOM 561 O O . ILE A 1 71 ? -29.601 -4.678 27.677 1.00 41.81 71 ILE A O 1
ATOM 565 N N . TRP A 1 72 ? -30.405 -3.006 28.929 1.00 37.19 72 TRP A N 1
ATOM 566 C CA . TRP A 1 72 ? -29.080 -2.595 29.400 1.00 37.19 72 TRP A CA 1
ATOM 567 C C . TRP A 1 72 ? -28.407 -3.649 30.287 1.00 37.19 72 TRP A C 1
ATOM 569 O O . TRP A 1 72 ? -27.204 -3.877 30.165 1.00 37.19 72 TRP A O 1
ATOM 579 N N . SER A 1 73 ? -29.171 -4.348 31.130 1.00 39.09 73 SER A N 1
ATOM 580 C CA . SER A 1 73 ? -28.618 -5.354 32.049 1.00 39.09 73 SER A CA 1
ATOM 581 C C . SER A 1 73 ? -28.209 -6.671 31.368 1.00 39.09 73 SER A C 1
ATOM 583 O O . SER A 1 73 ? -27.313 -7.345 31.874 1.00 39.09 73 SER A O 1
ATOM 585 N N . MET A 1 74 ? -28.746 -7.006 30.185 1.00 39.59 74 MET A N 1
ATOM 586 C CA . MET A 1 74 ? -28.261 -8.153 29.391 1.00 39.59 74 MET A CA 1
ATOM 587 C C . MET A 1 74 ? -27.065 -7.804 28.490 1.00 39.59 74 MET A C 1
ATOM 589 O O . MET A 1 74 ? -26.216 -8.662 28.257 1.00 39.59 74 MET A O 1
ATOM 593 N N . GLN A 1 75 ? -26.940 -6.551 28.037 1.00 39.88 75 GLN A N 1
ATOM 594 C CA . GLN A 1 75 ? -25.800 -6.114 27.219 1.00 39.88 75 GLN A CA 1
ATOM 595 C C . GLN A 1 75 ? -24.536 -5.860 28.068 1.00 39.88 75 GLN A C 1
ATOM 597 O O . GLN A 1 75 ? -23.422 -6.151 27.633 1.00 39.88 75 GLN A O 1
ATOM 602 N N . LEU A 1 76 ? -24.694 -5.372 29.306 1.00 39.66 76 LEU A N 1
ATOM 603 C CA . LEU A 1 76 ? -23.569 -5.074 30.203 1.00 39.66 76 LEU A CA 1
ATOM 604 C C . LEU A 1 76 ? -22.974 -6.331 30.860 1.00 39.66 76 LEU A C 1
ATOM 606 O O . LEU A 1 76 ? -21.764 -6.385 31.072 1.00 39.66 76 LEU A O 1
ATOM 610 N N . ALA A 1 77 ? -23.760 -7.393 31.067 1.00 38.66 77 ALA A N 1
ATOM 611 C CA . ALA A 1 77 ? -23.258 -8.664 31.603 1.00 38.66 77 ALA A CA 1
ATOM 612 C C . ALA A 1 77 ? -22.357 -9.450 30.619 1.00 38.66 77 ALA A C 1
ATOM 614 O O . ALA A 1 77 ? -21.639 -10.355 31.039 1.00 38.66 77 ALA A O 1
ATOM 615 N N . GLY A 1 78 ? -22.360 -9.098 29.325 1.00 40.12 78 GLY A N 1
ATOM 616 C CA . GLY A 1 78 ? -21.509 -9.713 28.297 1.00 40.12 78 GLY A CA 1
ATOM 617 C C . GLY A 1 78 ? -20.301 -8.878 27.851 1.00 40.12 78 GLY A C 1
ATOM 618 O O . GLY A 1 78 ? -19.445 -9.401 27.139 1.00 40.12 78 GLY A O 1
ATOM 619 N N . GLN A 1 79 ? -20.212 -7.597 28.240 1.00 46.22 79 GLN A N 1
ATOM 620 C CA . GLN A 1 79 ? -19.168 -6.674 27.758 1.00 46.22 79 GLN A CA 1
ATOM 621 C C . GLN A 1 79 ? -18.386 -5.925 28.858 1.00 46.22 79 GLN A C 1
ATOM 623 O O . GLN A 1 79 ? -17.377 -5.300 28.540 1.00 46.22 79 GLN A O 1
ATOM 628 N N . GLN A 1 80 ? -18.741 -6.039 30.146 1.00 40.72 80 GLN A N 1
ATOM 629 C CA . GLN A 1 80 ? -18.050 -5.344 31.253 1.00 40.72 80 GLN A CA 1
ATOM 630 C C . GLN A 1 80 ? -17.070 -6.195 32.084 1.00 40.72 80 GLN A C 1
ATOM 632 O O . GLN A 1 80 ? -16.885 -5.975 33.277 1.00 40.72 80 GLN A O 1
ATOM 637 N N . THR A 1 81 ? -16.345 -7.113 31.449 1.00 43.81 81 THR A N 1
ATOM 638 C CA . THR A 1 81 ? -15.070 -7.625 31.998 1.00 43.81 81 THR A CA 1
ATOM 639 C C . THR A 1 81 ? -13.951 -7.572 30.962 1.00 43.81 81 THR A C 1
ATOM 641 O O . THR A 1 81 ? -13.088 -8.443 30.916 1.00 43.81 81 THR A O 1
ATOM 644 N N . GLN A 1 82 ? -13.909 -6.526 30.134 1.00 47.53 82 GLN A N 1
ATOM 645 C CA . GLN A 1 82 ? -12.613 -6.048 29.656 1.00 47.53 82 GLN A CA 1
ATOM 646 C C . GLN A 1 82 ? -12.021 -5.180 30.766 1.00 47.53 82 GLN A C 1
ATOM 648 O O . GLN A 1 82 ? -12.139 -3.960 30.760 1.00 47.53 82 GLN A O 1
ATOM 653 N N . GLN A 1 83 ? -11.374 -5.836 31.740 1.00 44.12 83 GLN A N 1
ATOM 654 C CA . GLN A 1 83 ? -10.253 -5.212 32.446 1.00 44.12 83 GLN A CA 1
ATOM 655 C C . GLN A 1 83 ? -9.411 -4.471 31.405 1.00 44.12 83 GLN A C 1
ATOM 657 O O . GLN A 1 83 ? -9.226 -5.009 30.314 1.00 44.12 83 GLN A O 1
ATOM 662 N N . LEU A 1 84 ? -8.928 -3.271 31.734 1.00 49.66 84 LEU A N 1
ATOM 663 C CA . LEU A 1 84 ? -7.955 -2.501 30.956 1.00 49.66 84 LEU A CA 1
ATOM 664 C C . LEU A 1 84 ? -6.750 -3.390 30.610 1.00 49.66 84 LEU A C 1
ATOM 666 O O . LEU A 1 84 ? -5.738 -3.405 31.308 1.00 49.66 84 LEU A O 1
ATOM 670 N N . VAL A 1 85 ? -6.878 -4.192 29.553 1.00 60.97 85 VAL A N 1
ATOM 671 C CA . VAL A 1 85 ? -5.803 -5.023 29.040 1.00 60.97 85 VAL A CA 1
ATOM 672 C C . VAL A 1 85 ? -4.762 -4.031 28.578 1.00 60.97 85 VAL A C 1
ATOM 674 O O . VAL A 1 85 ? -5.039 -3.210 27.698 1.00 60.97 85 VAL A O 1
ATOM 677 N N . GLU A 1 86 ? -3.589 -4.096 29.203 1.00 82.62 86 GLU A N 1
ATOM 678 C CA . GLU A 1 86 ? -2.464 -3.226 28.899 1.00 82.62 86 GLU A CA 1
ATOM 679 C C . GLU A 1 86 ? -2.341 -3.081 27.366 1.00 82.62 86 GLU A C 1
ATOM 681 O O . GLU A 1 86 ? -2.321 -4.098 26.661 1.00 82.62 86 GLU A O 1
ATOM 686 N N . PRO A 1 87 ? -2.293 -1.860 26.798 1.00 82.75 87 PRO A N 1
ATOM 687 C CA . PRO A 1 87 ? -2.221 -1.656 25.346 1.00 82.75 87 PRO A CA 1
ATOM 688 C C . PRO A 1 87 ? -1.119 -2.485 24.669 1.00 82.75 87 PRO A C 1
ATOM 690 O O . PRO A 1 87 ? -1.270 -2.938 23.533 1.00 82.75 87 PRO A O 1
ATOM 693 N N . THR A 1 88 ? -0.034 -2.747 25.397 1.00 84.25 88 THR A N 1
ATOM 694 C CA . THR A 1 88 ? 1.057 -3.638 25.003 1.00 84.25 88 THR A CA 1
ATOM 695 C C . THR A 1 88 ? 0.595 -5.083 24.783 1.00 84.25 88 THR A C 1
ATOM 697 O O . THR A 1 88 ? 0.960 -5.694 23.781 1.00 84.25 88 THR A O 1
ATOM 700 N N . ALA A 1 89 ? -0.246 -5.634 25.660 1.00 88.12 89 ALA A N 1
ATOM 701 C CA . ALA A 1 89 ? -0.773 -6.991 25.526 1.00 88.12 89 ALA A CA 1
ATOM 702 C C . ALA A 1 89 ? -1.698 -7.125 24.303 1.00 88.12 89 ALA A C 1
ATOM 704 O O . ALA A 1 89 ? -1.604 -8.108 23.567 1.00 88.12 89 ALA A O 1
ATOM 705 N N . ASN A 1 90 ? -2.508 -6.099 24.010 1.00 86.31 90 ASN A N 1
ATOM 706 C CA . ASN A 1 90 ? -3.294 -6.034 22.772 1.00 86.31 90 ASN A CA 1
ATOM 707 C C . ASN A 1 90 ? -2.395 -6.056 21.522 1.00 86.31 90 ASN A C 1
ATOM 709 O O . ASN A 1 90 ? -2.654 -6.802 20.577 1.00 86.31 90 ASN A O 1
ATOM 713 N N . LEU A 1 91 ? -1.316 -5.267 21.517 1.00 86.50 91 LEU A N 1
ATOM 714 C CA . LEU A 1 91 ? -0.356 -5.236 20.412 1.00 86.50 91 LEU A CA 1
ATOM 715 C C . LEU A 1 91 ? 0.364 -6.575 20.212 1.00 86.50 91 LEU A C 1
ATOM 717 O O . LEU A 1 91 ? 0.523 -7.023 19.073 1.00 86.50 91 LEU A O 1
ATOM 721 N N . LEU A 1 92 ? 0.756 -7.236 21.303 1.00 89.12 92 LEU A N 1
ATOM 722 C CA . LEU A 1 92 ? 1.374 -8.560 21.258 1.00 89.12 92 LEU A CA 1
ATOM 723 C C . LEU A 1 92 ? 0.410 -9.611 20.701 1.00 89.12 92 LEU A C 1
ATOM 725 O O . LEU A 1 92 ? 0.811 -10.407 19.848 1.00 89.12 92 LEU A O 1
ATOM 729 N N . ALA A 1 93 ? -0.859 -9.579 21.120 1.00 90.25 93 ALA A N 1
ATOM 730 C CA . ALA A 1 93 ? -1.897 -10.459 20.595 1.00 90.25 93 ALA A CA 1
ATOM 731 C C . ALA A 1 93 ? -2.092 -10.255 19.083 1.00 90.25 93 ALA A C 1
ATOM 733 O O . ALA A 1 93 ? -2.023 -11.220 18.319 1.00 90.25 93 ALA A O 1
ATOM 734 N N . LEU A 1 94 ? -2.218 -9.003 18.628 1.00 90.81 94 LEU A N 1
ATOM 735 C CA . LEU A 1 94 ? -2.298 -8.676 17.199 1.00 90.81 94 LEU A CA 1
ATOM 736 C C . LEU A 1 94 ? -1.055 -9.154 16.439 1.00 90.81 94 LEU A C 1
ATOM 738 O O . LEU A 1 94 ? -1.167 -9.759 15.375 1.00 90.81 94 LEU A O 1
ATOM 742 N N . GLY A 1 95 ? 0.138 -8.945 17.000 1.00 91.44 95 GLY A N 1
ATOM 743 C CA . GLY A 1 95 ? 1.393 -9.416 16.418 1.00 91.44 95 GLY A CA 1
ATOM 744 C C . GLY A 1 95 ? 1.460 -10.938 16.271 1.00 91.44 95 GLY A C 1
ATOM 745 O O . GLY A 1 95 ? 1.958 -11.430 15.257 1.00 91.44 95 GLY A O 1
ATOM 746 N N . HIS A 1 96 ? 0.947 -11.690 17.246 1.00 93.25 96 HIS A N 1
ATOM 747 C CA . HIS A 1 96 ? 0.848 -13.147 17.165 1.00 93.25 96 HIS A CA 1
ATOM 748 C C . HIS A 1 96 ? -0.134 -13.581 16.072 1.00 93.25 96 HIS A C 1
ATOM 750 O O . HIS A 1 96 ? 0.199 -14.421 15.236 1.00 93.25 96 HIS A O 1
ATOM 756 N N . MET A 1 97 ? -1.312 -12.960 16.016 1.00 93.19 97 MET A N 1
ATOM 757 C CA . MET A 1 97 ? -2.320 -13.285 15.009 1.00 93.19 97 MET A CA 1
ATOM 758 C C . MET A 1 97 ? -1.850 -12.972 13.589 1.00 93.19 97 MET A C 1
ATOM 760 O O . MET A 1 97 ? -2.079 -13.786 12.699 1.00 93.19 97 MET A O 1
ATOM 764 N N . ILE A 1 98 ? -1.135 -11.859 13.382 1.00 93.75 98 ILE A N 1
ATOM 765 C CA . ILE A 1 98 ? -0.524 -11.529 12.086 1.00 93.75 98 ILE A CA 1
ATOM 766 C C . ILE A 1 98 ? 0.440 -12.632 11.650 1.00 93.75 98 ILE A C 1
ATOM 768 O O . ILE A 1 98 ? 0.383 -13.086 10.509 1.00 93.75 98 ILE A O 1
ATOM 772 N N . LYS A 1 99 ? 1.304 -13.102 12.557 1.00 94.50 99 LYS A N 1
ATOM 773 C CA . LYS A 1 99 ? 2.264 -14.171 12.251 1.00 94.50 99 LYS A CA 1
ATOM 774 C C . LYS A 1 99 ? 1.569 -15.487 11.914 1.00 94.50 99 LYS A C 1
ATOM 776 O O . LYS A 1 99 ? 1.930 -16.116 10.922 1.00 94.50 99 LYS A O 1
ATOM 781 N N . GLU A 1 100 ? 0.572 -15.886 12.700 1.00 95.56 100 GLU A N 1
ATOM 782 C CA . GLU A 1 100 ? -0.180 -17.122 12.460 1.00 95.56 100 GLU A CA 1
ATOM 783 C C . GLU A 1 100 ? -1.033 -17.051 11.192 1.00 95.56 100 GLU A C 1
ATOM 785 O O . GLU A 1 100 ? -1.158 -18.041 10.474 1.00 95.56 100 GLU A O 1
ATOM 790 N N . HIS A 1 101 ? -1.597 -15.885 10.875 1.00 95.12 101 HIS A N 1
ATOM 791 C CA . HIS A 1 101 ? -2.299 -15.653 9.614 1.00 95.12 101 HIS A CA 1
ATOM 792 C C . HIS A 1 101 ? -1.343 -15.790 8.424 1.00 95.12 101 HIS A C 1
ATOM 794 O O . HIS A 1 101 ? -1.546 -16.635 7.556 1.00 95.12 101 HIS A O 1
ATOM 800 N N . GLN A 1 102 ? -0.221 -15.068 8.440 1.00 94.25 102 GLN A N 1
ATOM 801 C CA . GLN A 1 102 ? 0.781 -15.135 7.372 1.00 94.25 102 GLN A CA 1
ATOM 802 C C . GLN A 1 102 ? 1.410 -16.525 7.211 1.00 94.25 102 GLN A C 1
ATOM 804 O O . GLN A 1 102 ? 1.810 -16.889 6.106 1.00 94.25 102 GLN A O 1
ATOM 809 N N . LYS A 1 103 ? 1.501 -17.308 8.293 1.00 95.00 103 LYS A N 1
ATOM 810 C CA . LYS A 1 103 ? 1.939 -18.709 8.259 1.00 95.00 103 LYS A CA 1
ATOM 811 C C . LYS A 1 103 ? 0.905 -19.612 7.583 1.00 95.00 103 LYS A C 1
ATOM 813 O O . LYS A 1 103 ? 1.296 -20.448 6.778 1.00 95.00 103 LYS A O 1
ATOM 818 N N . ARG A 1 104 ? -0.387 -19.440 7.886 1.00 95.44 104 ARG A N 1
ATOM 819 C CA . ARG A 1 104 ? -1.485 -20.227 7.293 1.00 95.44 104 ARG A CA 1
ATOM 820 C C . ARG A 1 104 ? -1.674 -19.967 5.799 1.00 95.44 104 ARG A C 1
ATOM 822 O O . ARG A 1 104 ? -1.981 -20.898 5.069 1.00 95.44 104 ARG A O 1
ATOM 829 N N . HIS A 1 105 ? -1.467 -18.730 5.356 1.00 92.38 105 HIS A N 1
ATOM 830 C CA . HIS A 1 105 ? -1.660 -18.317 3.959 1.00 92.38 105 HIS A CA 1
ATOM 831 C C . HIS A 1 105 ? -0.368 -18.312 3.123 1.00 92.38 105 HIS A C 1
ATOM 833 O O . HIS A 1 105 ? -0.352 -17.732 2.042 1.00 92.38 105 HIS A O 1
ATOM 839 N N . ASP A 1 106 ? 0.719 -18.893 3.642 1.00 92.50 106 ASP A N 1
ATOM 840 C CA . ASP A 1 106 ? 2.055 -18.900 3.028 1.00 92.50 106 ASP A CA 1
ATOM 841 C C . ASP A 1 106 ? 2.471 -17.546 2.419 1.00 92.50 106 ASP A C 1
ATOM 843 O O . ASP A 1 106 ? 2.866 -17.418 1.259 1.00 92.50 106 ASP A O 1
ATOM 847 N N . ALA A 1 107 ? 2.348 -16.480 3.215 1.00 90.56 107 ALA A N 1
ATOM 848 C CA . ALA A 1 107 ? 2.615 -15.136 2.728 1.00 90.56 107 ALA A CA 1
ATOM 849 C C . ALA A 1 107 ? 4.076 -15.003 2.258 1.00 90.56 107 ALA A C 1
ATOM 851 O O . ALA A 1 107 ? 5.013 -15.084 3.062 1.00 90.56 107 ALA A O 1
ATOM 852 N N . LYS A 1 108 ? 4.260 -14.699 0.964 1.00 88.81 108 LYS A N 1
ATOM 853 C CA . LYS A 1 108 ? 5.571 -14.481 0.317 1.00 88.81 108 LYS A CA 1
ATOM 854 C C . LYS A 1 108 ? 6.465 -13.498 1.079 1.00 88.81 108 LYS A C 1
ATOM 856 O O . LYS A 1 108 ? 7.682 -13.668 1.154 1.00 88.81 108 LYS A O 1
ATOM 861 N N . HIS A 1 109 ? 5.863 -12.457 1.653 1.00 88.44 109 HIS A N 1
ATOM 862 C CA . HIS A 1 109 ? 6.550 -11.449 2.453 1.00 88.44 109 HIS A CA 1
ATOM 863 C C . HIS A 1 109 ? 5.936 -11.386 3.851 1.00 88.44 109 HIS A C 1
ATOM 865 O O . HIS A 1 109 ? 4.879 -10.799 4.057 1.00 88.44 109 HIS A O 1
ATOM 871 N N . ARG A 1 110 ? 6.611 -12.010 4.821 1.00 92.75 110 ARG A N 1
ATOM 872 C CA . ARG A 1 110 ? 6.173 -12.017 6.222 1.00 92.75 110 ARG A CA 1
ATOM 873 C C . ARG A 1 110 ? 6.569 -10.726 6.925 1.00 92.75 110 ARG A C 1
ATOM 875 O O . ARG A 1 110 ? 7.693 -10.245 6.769 1.00 92.75 110 ARG A O 1
ATOM 882 N N . TYR A 1 111 ? 5.674 -10.210 7.756 1.00 92.31 111 TYR A N 1
ATOM 883 C CA . TYR A 1 111 ? 5.917 -9.028 8.563 1.00 92.31 111 TYR A CA 1
ATOM 884 C C . TYR A 1 111 ? 6.865 -9.364 9.719 1.00 92.31 111 TYR A C 1
ATOM 886 O O . TYR A 1 111 ? 6.568 -10.193 10.579 1.00 92.31 111 TYR A O 1
ATOM 894 N N . ARG A 1 112 ? 8.053 -8.748 9.716 1.00 90.19 112 ARG A N 1
ATOM 895 C CA . ARG A 1 112 ? 9.134 -9.063 10.672 1.00 90.19 112 ARG A CA 1
ATOM 896 C C . ARG A 1 112 ? 9.237 -8.087 11.838 1.00 90.19 112 ARG A C 1
ATOM 898 O O . ARG A 1 112 ? 9.929 -8.381 12.811 1.00 90.19 112 ARG A O 1
ATOM 905 N N . MET A 1 113 ? 8.624 -6.912 11.728 1.00 88.12 113 MET A N 1
ATOM 906 C CA . MET A 1 113 ? 8.752 -5.879 12.753 1.00 88.12 113 MET A CA 1
ATOM 907 C C . MET A 1 113 ? 7.946 -6.253 13.997 1.00 88.12 113 MET A C 1
ATOM 909 O O . MET A 1 113 ? 6.891 -6.880 13.914 1.00 88.12 113 MET A O 1
ATOM 913 N N . ARG A 1 114 ? 8.466 -5.887 15.169 1.00 87.25 114 ARG A N 1
ATOM 914 C CA . ARG A 1 114 ? 7.776 -6.124 16.438 1.00 87.25 114 ARG A CA 1
ATOM 915 C C . ARG A 1 114 ? 6.655 -5.099 16.615 1.00 87.25 114 ARG A C 1
ATOM 917 O O . ARG A 1 114 ? 6.857 -3.915 16.352 1.00 87.25 114 ARG A O 1
ATOM 924 N N . LEU A 1 115 ? 5.491 -5.576 17.050 1.00 84.00 115 LEU A N 1
ATOM 925 C CA . LEU A 1 115 ? 4.361 -4.764 17.498 1.00 84.00 115 LEU A CA 1
ATOM 926 C C . LEU A 1 115 ? 4.324 -4.829 19.024 1.00 84.00 115 LEU A C 1
ATOM 928 O O . LEU A 1 115 ? 3.494 -5.509 19.604 1.00 84.00 115 LEU A O 1
ATOM 932 N N . ASP A 1 116 ? 5.307 -4.218 19.669 1.00 82.62 116 ASP A N 1
ATOM 933 C CA . ASP A 1 116 ? 5.474 -4.232 21.129 1.00 82.62 116 ASP A CA 1
ATOM 934 C C . ASP A 1 116 ? 5.683 -2.822 21.701 1.00 82.62 116 ASP A C 1
ATOM 936 O O . ASP A 1 116 ? 5.912 -2.650 22.894 1.00 82.62 116 ASP A O 1
ATOM 940 N N . LYS A 1 117 ? 5.601 -1.786 20.856 1.00 82.69 117 LYS A N 1
ATOM 941 C CA . LYS A 1 117 ? 5.862 -0.397 21.243 1.00 82.69 117 LYS A CA 1
ATOM 942 C C . LYS A 1 117 ? 4.591 0.434 21.197 1.00 82.69 117 LYS A C 1
ATOM 944 O O . LYS A 1 117 ? 4.094 0.744 20.117 1.00 82.69 117 LYS A O 1
ATOM 949 N N . VAL A 1 118 ? 4.149 0.906 22.362 1.00 80.25 118 VAL A N 1
ATOM 950 C CA . VAL A 1 118 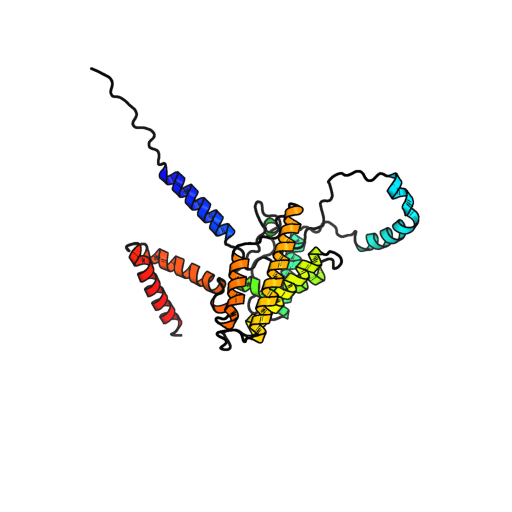? 3.012 1.837 22.500 1.00 80.25 118 VAL A CA 1
ATOM 951 C C . VAL A 1 118 ? 3.225 3.125 21.696 1.00 80.25 118 VAL A C 1
ATOM 953 O O . VAL A 1 118 ? 2.272 3.677 21.157 1.00 80.25 118 VAL A O 1
ATOM 956 N N . THR A 1 119 ? 4.477 3.560 21.509 1.00 78.94 119 THR A N 1
ATOM 957 C CA . THR A 1 119 ? 4.823 4.728 20.676 1.00 78.94 119 THR A CA 1
ATOM 958 C C . THR A 1 119 ? 4.462 4.572 19.196 1.00 78.94 119 THR A C 1
ATOM 960 O O . THR A 1 119 ? 4.455 5.563 18.471 1.00 78.94 119 THR A O 1
ATOM 963 N N . MET A 1 120 ? 4.155 3.355 18.730 1.00 72.81 120 MET A N 1
ATOM 964 C CA . MET A 1 120 ? 3.595 3.131 17.393 1.00 72.81 120 MET A CA 1
ATOM 965 C C . MET A 1 120 ? 2.112 3.502 17.306 1.00 72.81 120 MET A C 1
ATOM 967 O O . MET A 1 120 ? 1.653 3.826 16.215 1.00 72.81 120 MET A O 1
ATOM 971 N N . ILE A 1 121 ? 1.389 3.455 18.431 1.00 72.56 121 ILE A N 1
ATOM 972 C CA . ILE A 1 121 ? -0.029 3.826 18.533 1.00 72.56 121 ILE A CA 1
ATOM 973 C C . ILE A 1 121 ? -0.168 5.286 18.958 1.00 72.56 121 ILE A C 1
ATOM 975 O O . ILE A 1 121 ? -0.906 6.030 18.327 1.00 72.56 121 ILE A O 1
ATOM 979 N N . LYS A 1 122 ? 0.554 5.692 20.009 1.00 79.06 122 LYS A N 1
ATOM 980 C CA . LYS A 1 122 ? 0.522 7.042 20.584 1.00 79.06 122 LYS A CA 1
ATOM 981 C C . LYS A 1 122 ? 1.838 7.760 20.265 1.00 79.06 122 LYS A C 1
ATOM 983 O O . LYS A 1 122 ? 2.745 7.782 21.106 1.00 79.06 122 LYS A O 1
ATOM 988 N N . PRO A 1 123 ? 2.031 8.252 19.026 1.00 79.44 123 PRO A N 1
ATOM 989 C CA . PRO A 1 123 ? 3.219 9.022 18.698 1.00 79.44 123 PRO A CA 1
ATOM 990 C C . PRO A 1 123 ? 3.202 10.340 19.475 1.00 79.44 123 PRO A C 1
ATOM 992 O O . PRO A 1 123 ? 2.156 10.937 19.691 1.00 79.44 123 PRO A O 1
ATOM 995 N N . LYS A 1 124 ? 4.384 10.833 19.854 1.00 83.12 124 LYS A N 1
ATOM 996 C CA . LYS A 1 124 ? 4.507 12.149 20.502 1.00 83.12 124 LYS A CA 1
ATOM 997 C C . LYS A 1 124 ? 4.112 13.309 19.576 1.00 83.12 124 LYS A C 1
ATOM 999 O O . LYS A 1 124 ? 3.786 14.382 20.059 1.00 83.12 124 LYS A O 1
ATOM 1004 N N . LYS A 1 125 ? 4.226 13.116 18.258 1.00 87.44 125 LYS A N 1
ATOM 1005 C CA . LYS A 1 125 ? 3.925 14.118 17.231 1.00 87.44 125 LYS A CA 1
ATOM 1006 C C . LYS A 1 125 ? 3.515 13.435 15.928 1.00 87.44 125 LYS A C 1
ATOM 1008 O O . LYS A 1 125 ? 4.183 12.493 15.491 1.00 87.44 125 LYS A O 1
ATOM 1013 N N . GLY A 1 126 ? 2.486 13.984 15.288 1.00 87.38 126 GLY A N 1
ATOM 1014 C CA . GLY A 1 126 ? 2.023 13.600 13.960 1.00 87.38 126 GLY A CA 1
ATOM 1015 C C . GLY A 1 126 ? 1.314 12.249 13.917 1.00 87.38 126 GLY A C 1
ATOM 1016 O O . GLY A 1 126 ? 1.001 11.637 14.931 1.00 87.38 126 GLY A O 1
ATOM 1017 N N . PHE A 1 127 ? 1.086 11.765 12.701 1.00 86.31 127 PHE A N 1
ATOM 1018 C CA . PHE A 1 127 ? 0.326 10.544 12.463 1.00 86.31 127 PHE A CA 1
ATOM 1019 C C . PHE A 1 127 ? 1.083 9.296 12.944 1.00 86.31 127 PHE A C 1
ATOM 1021 O O . PHE A 1 127 ? 2.272 9.158 12.633 1.00 86.31 127 PHE A O 1
ATOM 1028 N N . PRO A 1 128 ? 0.412 8.328 13.602 1.00 84.00 128 PRO A N 1
ATOM 1029 C CA . PRO A 1 128 ? 1.037 7.049 13.912 1.00 84.00 128 PRO A CA 1
ATOM 1030 C C . PRO A 1 128 ? 1.541 6.345 12.643 1.00 84.00 128 PRO A C 1
ATOM 1032 O O . PRO A 1 128 ? 0.916 6.420 11.580 1.00 84.00 128 PRO A O 1
ATOM 1035 N N . LYS A 1 129 ? 2.708 5.698 12.742 1.00 82.12 129 LYS A N 1
ATOM 1036 C CA . LYS A 1 129 ? 3.415 5.081 11.611 1.00 82.12 129 LYS A CA 1
ATOM 1037 C C . LYS A 1 129 ? 3.700 3.614 11.920 1.00 82.12 129 LYS A C 1
ATOM 1039 O O . LYS A 1 129 ? 4.442 3.299 12.852 1.00 82.12 129 LYS A O 1
ATOM 1044 N N . LEU A 1 130 ? 3.170 2.717 11.095 1.00 79.94 130 LEU A N 1
ATOM 1045 C CA . LEU A 1 130 ? 3.619 1.333 11.044 1.00 79.94 130 LEU A CA 1
ATOM 1046 C C . LEU A 1 130 ? 5.065 1.294 10.545 1.00 79.94 130 LEU A C 1
ATOM 1048 O O . LEU A 1 130 ? 5.407 1.883 9.519 1.00 79.94 130 LEU A O 1
ATOM 1052 N N . ARG A 1 131 ? 5.918 0.586 11.281 1.00 83.50 131 ARG A N 1
ATOM 1053 C CA . ARG A 1 131 ? 7.296 0.339 10.870 1.00 83.50 131 ARG A CA 1
ATOM 1054 C C . ARG A 1 131 ? 7.333 -0.930 10.040 1.00 83.50 131 ARG A C 1
ATOM 1056 O O . ARG A 1 131 ? 6.804 -1.949 10.454 1.00 83.50 131 ARG A O 1
ATOM 1063 N N . GLY A 1 132 ? 8.006 -0.899 8.905 1.00 84.62 132 GLY A N 1
ATOM 1064 C CA . GLY A 1 132 ? 8.187 -2.085 8.082 1.00 84.62 132 GLY A CA 1
ATOM 1065 C C . GLY A 1 132 ? 8.661 -1.708 6.698 1.00 84.62 132 GLY A C 1
ATOM 1066 O O . GLY A 1 132 ? 8.459 -0.581 6.251 1.00 84.62 132 GLY A O 1
ATOM 1067 N N . ARG A 1 133 ? 9.298 -2.657 6.015 1.00 83.44 133 ARG A N 1
ATOM 1068 C CA . ARG A 1 133 ? 9.574 -2.488 4.590 1.00 83.44 133 ARG A CA 1
ATOM 1069 C C . ARG A 1 133 ? 8.257 -2.610 3.844 1.00 83.44 133 ARG A C 1
ATOM 1071 O O . ARG A 1 133 ? 7.416 -3.427 4.215 1.00 83.44 133 ARG A O 1
ATOM 1078 N N . ALA A 1 134 ? 8.100 -1.870 2.757 1.00 81.75 134 ALA A N 1
ATOM 1079 C CA . ALA A 1 134 ? 6.876 -1.919 1.968 1.00 81.75 134 ALA A CA 1
ATOM 1080 C C . ALA A 1 134 ? 6.483 -3.336 1.522 1.00 81.75 134 ALA A C 1
ATOM 1082 O O . ALA A 1 134 ? 5.307 -3.683 1.558 1.00 81.75 134 ALA A O 1
ATOM 1083 N N . ALA A 1 135 ? 7.461 -4.178 1.167 1.00 81.81 135 ALA A N 1
ATOM 1084 C CA . ALA A 1 135 ? 7.217 -5.582 0.834 1.00 81.81 135 ALA A CA 1
ATOM 1085 C C . ALA A 1 135 ? 6.616 -6.363 2.016 1.00 81.81 135 ALA A C 1
ATOM 1087 O O . ALA A 1 135 ? 5.648 -7.098 1.834 1.00 81.81 135 ALA A O 1
ATOM 1088 N N . ASP A 1 136 ? 7.146 -6.158 3.227 1.00 87.19 136 ASP A N 1
ATOM 1089 C CA . ASP A 1 136 ? 6.661 -6.810 4.447 1.00 87.19 136 ASP A CA 1
ATOM 1090 C C . ASP A 1 136 ? 5.215 -6.374 4.759 1.00 87.19 136 ASP A C 1
ATOM 1092 O O . ASP A 1 136 ? 4.397 -7.193 5.170 1.00 87.19 136 ASP A O 1
ATOM 1096 N N . ILE A 1 137 ? 4.890 -5.096 4.530 1.00 87.88 137 ILE A N 1
ATOM 1097 C CA . ILE A 1 137 ? 3.550 -4.546 4.775 1.00 87.88 137 ILE A CA 1
ATOM 1098 C C . ILE A 1 137 ? 2.559 -4.957 3.672 1.00 87.88 137 ILE A C 1
ATOM 1100 O O . ILE A 1 137 ? 1.396 -5.237 3.954 1.00 87.88 137 ILE A O 1
ATOM 1104 N N . SER A 1 138 ? 3.008 -5.072 2.418 1.00 84.94 138 SER A N 1
ATOM 1105 C CA . SER A 1 138 ? 2.183 -5.578 1.311 1.00 84.94 138 SER A CA 1
ATOM 1106 C C . SER A 1 138 ? 1.659 -6.989 1.595 1.00 84.94 138 SER A C 1
ATOM 1108 O O . SER A 1 138 ? 0.512 -7.299 1.275 1.00 84.94 138 SER A O 1
ATOM 1110 N N . GLY A 1 139 ? 2.460 -7.823 2.267 1.00 87.06 139 GLY A N 1
ATOM 1111 C CA . GLY A 1 139 ? 2.060 -9.159 2.714 1.00 87.06 139 GLY A CA 1
ATOM 1112 C C . GLY A 1 139 ? 1.033 -9.184 3.851 1.00 87.06 139 GLY A C 1
ATOM 1113 O O . GLY A 1 139 ? 0.686 -10.265 4.321 1.00 87.06 139 GLY A O 1
ATOM 1114 N N . MET A 1 140 ? 0.557 -8.031 4.329 1.00 91.56 140 MET A N 1
ATOM 1115 C CA . MET A 1 140 ? -0.437 -7.948 5.400 1.00 91.56 140 MET A CA 1
ATOM 1116 C C . MET A 1 140 ? -1.856 -7.669 4.898 1.00 91.56 140 MET A C 1
ATOM 1118 O O . MET A 1 140 ? -2.780 -7.820 5.682 1.00 91.56 140 MET A O 1
ATOM 1122 N N . ALA A 1 141 ? -2.067 -7.297 3.630 1.00 90.94 141 ALA A N 1
ATOM 1123 C CA . ALA A 1 141 ? -3.370 -6.819 3.140 1.00 90.94 141 ALA A CA 1
ATOM 1124 C C . ALA A 1 141 ? -4.565 -7.712 3.549 1.00 90.94 141 ALA A C 1
ATOM 1126 O O . ALA A 1 141 ? -5.524 -7.214 4.132 1.00 90.94 141 ALA A O 1
ATOM 1127 N N . HIS A 1 142 ? -4.462 -9.026 3.326 1.00 93.56 142 HIS A N 1
ATOM 1128 C CA . HIS A 1 142 ? -5.495 -9.998 3.704 1.00 93.56 142 HIS A CA 1
ATOM 1129 C C . HIS A 1 142 ? -5.643 -10.135 5.225 1.00 93.56 142 HIS A C 1
ATOM 1131 O O . HIS A 1 142 ? -6.746 -10.111 5.760 1.00 93.56 142 HIS A O 1
ATOM 1137 N N . CYS A 1 143 ? -4.518 -10.228 5.938 1.00 94.88 143 CYS A N 1
ATOM 1138 C CA . CYS A 1 143 ? -4.512 -10.328 7.394 1.00 94.88 143 CYS A CA 1
ATOM 1139 C C . CYS A 1 143 ? -5.204 -9.128 8.048 1.00 94.88 143 CYS A C 1
ATOM 1141 O O . CYS A 1 143 ? -5.901 -9.286 9.039 1.00 94.88 143 CYS A O 1
ATOM 1143 N N . LEU A 1 144 ? -5.035 -7.933 7.487 1.00 93.31 144 LEU A N 1
ATOM 1144 C CA . LEU A 1 144 ? -5.604 -6.710 8.039 1.00 93.31 144 LEU A CA 1
ATOM 1145 C C . LEU A 1 144 ? -7.104 -6.613 7.832 1.00 93.31 144 LEU A C 1
ATOM 1147 O O . LEU A 1 144 ? -7.801 -6.140 8.724 1.00 93.31 144 LEU A O 1
ATOM 1151 N N . TYR A 1 145 ? -7.600 -7.124 6.710 1.00 95.38 145 TYR A N 1
ATOM 1152 C CA . TYR A 1 145 ? -9.029 -7.268 6.486 1.00 95.38 145 TYR A CA 1
ATOM 1153 C C . TYR A 1 145 ? -9.674 -8.263 7.467 1.00 95.38 145 TYR A C 1
ATOM 1155 O O . TYR A 1 145 ? -10.692 -7.943 8.076 1.00 95.38 145 TYR A O 1
ATOM 1163 N N . ASP A 1 146 ? -9.057 -9.420 7.709 1.00 94.69 146 ASP A N 1
ATOM 1164 C CA . ASP A 1 146 ? -9.582 -10.388 8.688 1.00 94.69 146 ASP A CA 1
ATOM 1165 C C . ASP A 1 146 ? -9.455 -9.864 10.130 1.00 94.69 146 ASP A C 1
ATOM 1167 O O . ASP A 1 146 ? -10.385 -9.983 10.927 1.00 94.69 146 ASP A O 1
ATOM 1171 N N . LEU A 1 147 ? -8.327 -9.192 10.405 1.00 93.00 147 LEU A N 1
ATOM 1172 C CA . LEU A 1 147 ? -8.070 -8.258 11.509 1.00 93.00 147 LEU A CA 1
ATOM 1173 C C . LEU A 1 147 ? -9.313 -7.455 11.876 1.00 93.00 147 LEU A C 1
ATOM 1175 O O . LEU A 1 147 ? -9.835 -7.470 12.992 1.00 93.00 147 LEU A O 1
ATOM 1179 N N . TRP A 1 148 ? -9.757 -6.737 10.854 1.00 94.25 148 TRP A N 1
ATOM 1180 C CA . TRP A 1 148 ? -10.867 -5.815 10.897 1.00 94.25 148 TRP A CA 1
ATOM 1181 C C . TRP A 1 148 ? -12.164 -6.492 11.294 1.00 94.25 148 TRP A C 1
ATOM 1183 O O . TRP A 1 148 ? -12.814 -6.089 12.253 1.00 94.25 148 TRP A O 1
ATOM 1193 N N . LEU A 1 149 ? -12.523 -7.539 10.555 1.00 94.50 149 LEU A N 1
ATOM 1194 C CA . LEU A 1 149 ? -13.782 -8.250 10.730 1.00 94.50 149 LEU A CA 1
ATOM 1195 C C . LEU A 1 149 ? -13.929 -8.836 12.131 1.00 94.50 149 LEU A C 1
ATOM 1197 O O . LEU A 1 149 ? -15.039 -8.885 12.650 1.00 94.50 149 LEU A O 1
ATOM 1201 N N . GLN A 1 150 ? -12.825 -9.279 12.730 1.00 93.69 150 GLN A N 1
ATOM 1202 C CA . GLN A 1 150 ? -12.861 -9.946 14.022 1.00 93.69 150 GLN A CA 1
ATOM 1203 C C . GLN A 1 150 ? -13.057 -8.986 15.199 1.00 93.69 150 GLN A C 1
ATOM 1205 O O . GLN A 1 150 ? -13.698 -9.356 16.181 1.00 93.69 150 GLN A O 1
ATOM 1210 N N . PHE A 1 151 ? -12.473 -7.788 15.145 1.00 90.94 151 PHE A N 1
ATOM 1211 C CA . PHE A 1 151 ? -12.368 -6.921 16.324 1.00 90.94 151 PHE A CA 1
ATOM 1212 C C . PHE A 1 151 ? -13.242 -5.674 16.288 1.00 90.94 151 PHE A C 1
ATOM 1214 O O . PHE A 1 151 ? -13.264 -4.939 17.274 1.00 90.94 151 PHE A O 1
ATOM 1221 N N . MET A 1 152 ? -13.915 -5.403 15.173 1.00 91.19 152 MET A N 1
ATOM 1222 C CA . MET A 1 152 ? -14.517 -4.096 14.929 1.00 91.19 152 MET A CA 1
ATOM 1223 C C . MET A 1 152 ? -16.019 -4.186 14.834 1.00 91.19 152 MET A C 1
ATOM 1225 O O . MET A 1 152 ? -16.570 -5.124 14.261 1.00 91.19 152 MET A O 1
ATOM 1229 N N . ASP A 1 153 ? -16.672 -3.172 15.389 1.00 90.38 153 ASP A N 1
ATOM 1230 C CA . ASP A 1 153 ? -18.119 -3.090 15.362 1.00 90.38 153 ASP A CA 1
ATOM 1231 C C . ASP A 1 153 ? -18.628 -2.897 13.927 1.00 90.38 153 ASP A C 1
ATOM 1233 O O . ASP A 1 153 ? -18.227 -1.966 13.228 1.00 90.38 153 ASP A O 1
ATOM 1237 N N . GLY A 1 154 ? -19.522 -3.789 13.505 1.00 93.94 154 GLY A N 1
ATOM 1238 C CA . GLY A 1 154 ? -20.191 -3.723 12.216 1.00 93.94 154 GLY A CA 1
ATOM 1239 C C . GLY A 1 154 ? -21.322 -2.697 12.162 1.00 93.94 154 GLY A C 1
ATOM 1240 O O . GLY A 1 154 ? -21.757 -2.396 11.055 1.00 93.94 154 GLY A O 1
ATOM 1241 N N . GLY A 1 155 ? -21.800 -2.174 13.296 1.00 95.12 155 GLY A N 1
ATOM 1242 C CA . GLY A 1 155 ? -22.817 -1.120 13.364 1.00 95.12 155 GLY A CA 1
ATOM 1243 C C . GLY A 1 155 ? -22.265 0.285 13.105 1.00 95.12 155 GLY A C 1
ATOM 1244 O O . GLY A 1 155 ? -22.954 1.119 12.522 1.00 95.12 155 GLY A O 1
ATOM 1245 N N . ASN A 1 156 ? -21.008 0.534 13.470 1.00 95.50 156 ASN A N 1
ATOM 1246 C CA . ASN A 1 156 ? -20.337 1.814 13.263 1.00 95.50 156 ASN A CA 1
ATOM 1247 C C . ASN A 1 156 ? -20.029 2.088 11.770 1.00 95.50 156 ASN A C 1
ATOM 1249 O O . ASN A 1 156 ? -19.377 1.292 11.086 1.00 95.50 156 ASN A O 1
ATOM 1253 N N . GLN A 1 157 ? -20.460 3.247 11.262 1.00 97.38 157 GLN A N 1
ATOM 1254 C CA . GLN A 1 157 ? -20.317 3.625 9.850 1.00 97.38 157 GLN A CA 1
ATOM 1255 C C . GLN A 1 157 ? -18.848 3.740 9.407 1.00 97.38 157 GLN A C 1
ATOM 1257 O O . GLN A 1 157 ? -18.475 3.266 8.333 1.00 97.38 157 GLN A O 1
ATOM 1262 N N . GLN A 1 158 ? -17.992 4.323 10.236 1.00 96.38 158 GLN A N 1
ATOM 1263 C CA . GLN A 1 158 ? -16.572 4.535 9.979 1.00 96.38 158 GLN A CA 1
ATOM 1264 C C . GLN A 1 158 ? -15.851 3.191 9.944 1.00 96.38 158 GLN A C 1
ATOM 1266 O O . GLN A 1 158 ? -15.036 2.938 9.057 1.00 96.38 158 GLN A O 1
ATOM 1271 N N . HIS A 1 159 ? -16.213 2.265 10.834 1.00 95.38 159 HIS A N 1
ATOM 1272 C CA . HIS A 1 159 ? -15.700 0.901 10.782 1.00 95.38 159 HIS A CA 1
ATOM 1273 C C . HIS A 1 159 ? -16.121 0.176 9.502 1.00 95.38 159 HIS A C 1
ATOM 1275 O O . HIS A 1 159 ? -15.314 -0.548 8.916 1.00 95.38 159 HIS A O 1
ATOM 1281 N N . GLN A 1 160 ? -17.347 0.378 9.015 1.00 97.75 160 GLN A N 1
ATOM 1282 C CA . GLN A 1 160 ? -17.772 -0.171 7.726 1.00 97.75 160 GLN A CA 1
ATOM 1283 C C . GLN A 1 160 ? -16.995 0.442 6.550 1.00 97.75 160 GLN A C 1
ATOM 1285 O O . GLN A 1 160 ? -16.601 -0.290 5.638 1.00 97.75 160 GLN A O 1
ATOM 1290 N N . GLN A 1 161 ? -16.734 1.753 6.572 1.00 97.38 161 GLN A N 1
ATOM 1291 C CA . GLN A 1 161 ? -15.921 2.434 5.559 1.00 97.38 161 GLN A CA 1
ATOM 1292 C C . GLN A 1 161 ? -14.489 1.895 5.539 1.00 97.38 161 GLN A C 1
ATOM 1294 O O . GLN A 1 161 ? -13.969 1.573 4.469 1.00 97.38 161 GLN A O 1
ATOM 1299 N N . ILE A 1 162 ? -13.865 1.722 6.709 1.00 96.31 162 ILE A N 1
ATOM 1300 C CA . ILE A 1 162 ? -12.512 1.168 6.787 1.00 96.31 162 ILE A CA 1
ATOM 1301 C C . ILE A 1 162 ? -12.510 -0.298 6.350 1.00 96.31 162 ILE A C 1
ATOM 1303 O O . ILE A 1 162 ? -11.652 -0.695 5.565 1.00 96.31 162 ILE A O 1
ATOM 1307 N N . ARG A 1 163 ? -13.516 -1.090 6.739 1.00 96.94 163 ARG A N 1
ATOM 1308 C CA . ARG A 1 163 ? -13.690 -2.466 6.245 1.00 96.94 163 ARG A CA 1
ATOM 1309 C C . ARG A 1 163 ? -13.684 -2.515 4.722 1.00 96.94 163 ARG A C 1
ATOM 1311 O O . ARG A 1 163 ? -13.002 -3.353 4.132 1.00 96.94 163 ARG A O 1
ATOM 1318 N N . LEU A 1 164 ? -14.461 -1.634 4.092 1.00 97.81 164 LEU A N 1
ATOM 1319 C CA . LEU A 1 164 ? -14.554 -1.548 2.641 1.00 97.81 164 LEU A CA 1
ATOM 1320 C C . LEU A 1 164 ? -13.219 -1.116 2.028 1.00 97.81 164 LEU A C 1
ATOM 1322 O O . LEU A 1 164 ? -12.776 -1.730 1.063 1.00 97.81 164 LEU A O 1
ATOM 1326 N N . PHE A 1 165 ? -12.539 -0.131 2.615 1.00 97.06 165 PHE A N 1
ATOM 1327 C CA . PHE A 1 165 ? -11.211 0.296 2.177 1.00 97.06 165 PHE A CA 1
ATOM 1328 C C . PHE A 1 165 ? -10.190 -0.855 2.216 1.00 97.06 165 PHE A C 1
ATOM 1330 O O . PHE A 1 165 ? -9.471 -1.082 1.242 1.00 97.06 165 PHE A O 1
ATOM 1337 N N . LEU A 1 166 ? -10.151 -1.623 3.312 1.00 96.19 166 LEU A N 1
ATOM 1338 C CA . LEU A 1 166 ? -9.257 -2.774 3.480 1.00 96.19 166 LEU A CA 1
ATOM 1339 C C . LEU A 1 166 ? -9.561 -3.886 2.469 1.00 96.19 166 LEU A C 1
ATOM 1341 O O . LEU A 1 166 ? -8.636 -4.436 1.868 1.00 96.19 166 LEU A O 1
ATOM 1345 N N . LYS A 1 167 ? -10.849 -4.169 2.236 1.00 97.25 167 LYS A N 1
ATOM 1346 C CA . LYS A 1 167 ? -11.301 -5.119 1.212 1.00 97.25 167 LYS A CA 1
ATOM 1347 C C . LYS A 1 167 ? -10.850 -4.692 -0.184 1.00 97.25 167 LYS A C 1
ATOM 1349 O O . LYS A 1 167 ? -10.233 -5.483 -0.888 1.00 97.25 167 LYS A O 1
ATOM 1354 N N . LEU A 1 168 ? -11.104 -3.437 -0.561 1.00 96.50 168 LEU A N 1
ATOM 1355 C CA . LEU A 1 168 ? -10.700 -2.895 -1.860 1.00 96.50 168 LEU A CA 1
ATOM 1356 C C . LEU A 1 168 ? -9.182 -2.948 -2.044 1.00 96.50 168 LEU A C 1
ATOM 1358 O O . LEU A 1 168 ? -8.721 -3.294 -3.127 1.00 96.50 168 LEU A O 1
ATOM 1362 N N . ASN A 1 169 ? -8.403 -2.665 -0.995 1.00 95.12 169 ASN A N 1
ATOM 1363 C CA . ASN A 1 169 ? -6.948 -2.779 -1.054 1.00 95.12 169 ASN A CA 1
ATOM 1364 C C . ASN A 1 169 ? -6.483 -4.221 -1.300 1.00 95.12 169 ASN A C 1
ATOM 1366 O O . ASN A 1 169 ? -5.551 -4.446 -2.072 1.00 95.12 169 ASN A O 1
ATOM 1370 N N . TRP A 1 170 ? -7.101 -5.193 -0.627 1.00 94.62 170 TRP A N 1
ATOM 1371 C CA . TRP A 1 170 ? -6.796 -6.602 -0.850 1.00 94.62 170 TRP A CA 1
ATOM 1372 C C . TRP A 1 170 ? -7.153 -7.031 -2.279 1.00 94.62 170 TRP A C 1
ATOM 1374 O O . TRP A 1 170 ? -6.285 -7.549 -2.975 1.00 94.62 170 TRP A O 1
ATOM 1384 N N . GLU A 1 171 ? -8.366 -6.740 -2.749 1.00 96.31 171 GLU A N 1
ATOM 1385 C CA . GLU A 1 171 ? -8.802 -7.065 -4.115 1.00 96.31 171 GLU A CA 1
ATOM 1386 C C . GLU A 1 171 ? -7.926 -6.389 -5.181 1.00 96.31 171 GLU A C 1
ATOM 1388 O O . GLU A 1 171 ? -7.573 -7.002 -6.186 1.00 96.31 171 GLU A O 1
ATOM 1393 N N . LEU A 1 172 ? -7.538 -5.128 -4.961 1.00 95.62 172 LEU A N 1
ATOM 1394 C CA . LEU A 1 172 ? -6.625 -4.407 -5.845 1.00 95.62 172 LEU A CA 1
ATOM 1395 C C . LEU A 1 172 ? -5.257 -5.094 -5.903 1.00 95.62 172 LEU A C 1
ATOM 1397 O O . LEU A 1 172 ? -4.695 -5.255 -6.983 1.00 95.62 172 LEU A O 1
ATOM 1401 N N . LYS A 1 173 ? -4.719 -5.515 -4.752 1.00 92.62 173 LYS A N 1
ATOM 1402 C CA . LYS A 1 173 ? -3.456 -6.256 -4.694 1.00 92.62 173 LYS A CA 1
ATOM 1403 C C . LYS A 1 173 ? -3.547 -7.580 -5.454 1.00 92.62 173 LYS A C 1
ATOM 1405 O O . LYS A 1 173 ? -2.625 -7.889 -6.200 1.00 92.62 173 LYS A O 1
ATOM 1410 N N . ASP A 1 174 ? -4.630 -8.326 -5.271 1.00 94.44 174 ASP A N 1
ATOM 1411 C CA . ASP A 1 174 ? -4.833 -9.627 -5.912 1.00 94.44 174 ASP A CA 1
ATOM 1412 C C . ASP A 1 174 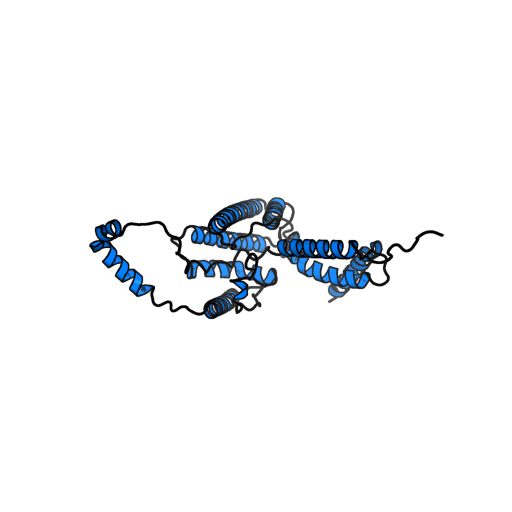? -4.912 -9.501 -7.441 1.00 94.44 174 ASP A C 1
ATOM 1414 O O . ASP A 1 174 ? -4.251 -10.245 -8.167 1.00 94.44 174 ASP A O 1
ATOM 1418 N N . LEU A 1 175 ? -5.605 -8.470 -7.942 1.00 96.44 175 LEU A N 1
ATOM 1419 C CA . LEU A 1 175 ? -5.613 -8.132 -9.369 1.00 96.44 175 LEU A CA 1
ATOM 1420 C C . LEU A 1 175 ? -4.203 -7.817 -9.889 1.00 96.44 175 LEU A C 1
ATOM 1422 O O . LEU A 1 175 ? -3.788 -8.351 -10.914 1.00 96.44 175 LEU A O 1
ATOM 1426 N N . LEU A 1 176 ? -3.441 -6.984 -9.178 1.00 94.38 176 LEU A N 1
ATOM 1427 C CA . LEU A 1 176 ? -2.077 -6.632 -9.590 1.00 94.38 176 LEU A CA 1
ATOM 1428 C C . LEU A 1 176 ? -1.116 -7.832 -9.556 1.00 94.38 176 LEU A C 1
ATOM 1430 O O . LEU A 1 176 ? -0.218 -7.926 -10.392 1.00 94.38 176 LEU A O 1
ATOM 1434 N N . ASP A 1 177 ? -1.278 -8.745 -8.598 1.00 93.19 177 ASP A N 1
ATOM 1435 C CA . ASP A 1 177 ? -0.481 -9.972 -8.515 1.00 93.19 177 ASP A CA 1
ATOM 1436 C C . ASP A 1 177 ? -0.869 -10.974 -9.617 1.00 93.19 177 ASP A C 1
ATOM 1438 O O . ASP A 1 177 ? 0.016 -11.587 -10.218 1.00 93.19 177 ASP A O 1
ATOM 1442 N N . THR A 1 178 ? -2.160 -11.081 -9.945 1.00 96.56 178 THR A N 1
ATOM 1443 C CA . THR A 1 178 ? -2.672 -11.937 -11.031 1.00 96.56 178 THR A CA 1
ATOM 1444 C C . THR A 1 178 ? -2.089 -11.532 -12.387 1.00 96.56 178 THR A C 1
ATOM 1446 O O . THR A 1 178 ? -1.616 -12.381 -13.141 1.00 96.56 178 THR A O 1
ATOM 1449 N N . PHE A 1 179 ? -2.034 -10.227 -12.671 1.00 97.00 179 PHE A N 1
ATOM 1450 C CA . PHE A 1 179 ? -1.465 -9.675 -13.907 1.00 97.00 179 PHE A CA 1
ATOM 1451 C C . PHE A 1 179 ? -0.031 -9.169 -13.711 1.00 97.00 179 PHE A C 1
ATOM 1453 O O . PHE A 1 179 ? 0.379 -8.168 -14.292 1.00 97.00 179 PHE A O 1
ATOM 1460 N N . SER A 1 180 ? 0.757 -9.864 -12.885 1.00 94.88 180 SER A N 1
ATOM 1461 C CA . SER A 1 180 ? 2.125 -9.455 -12.561 1.00 94.88 180 SER A CA 1
ATOM 1462 C C . SER A 1 180 ? 3.059 -9.477 -13.784 1.00 94.88 180 SER A C 1
ATOM 1464 O O . SER A 1 180 ? 3.027 -10.430 -14.570 1.00 94.88 180 SER A O 1
ATOM 1466 N N . PRO A 1 181 ? 4.032 -8.547 -13.877 1.00 94.38 181 PRO A N 1
ATOM 1467 C CA . PRO A 1 181 ? 5.119 -8.617 -14.855 1.00 94.38 181 PRO A CA 1
ATOM 1468 C C . PRO A 1 181 ? 5.952 -9.900 -14.776 1.00 94.38 181 PRO A C 1
ATOM 1470 O O . PRO A 1 181 ? 6.600 -10.269 -15.750 1.00 94.38 181 PRO A O 1
ATOM 1473 N N . THR A 1 182 ? 5.920 -10.605 -13.639 1.00 92.62 182 THR A N 1
ATOM 1474 C CA . THR A 1 182 ? 6.546 -11.933 -13.491 1.00 92.62 182 THR A CA 1
ATOM 1475 C C . THR A 1 182 ? 5.967 -12.950 -14.480 1.00 92.62 182 THR A C 1
ATOM 1477 O O . THR A 1 182 ? 6.680 -13.847 -14.917 1.00 92.62 182 THR A O 1
ATOM 1480 N N . TYR A 1 183 ? 4.699 -12.786 -14.863 1.00 96.31 183 TYR A N 1
ATOM 1481 C CA . TYR A 1 183 ? 3.999 -13.625 -15.837 1.00 96.31 183 TYR A CA 1
ATOM 1482 C C . TYR A 1 183 ? 4.002 -13.022 -17.253 1.00 96.31 183 TYR A C 1
ATOM 1484 O O . TYR A 1 183 ? 3.264 -13.480 -18.117 1.00 96.31 183 TYR A O 1
ATOM 1492 N N . GLY A 1 184 ? 4.822 -11.993 -17.503 1.00 96.69 184 GLY A N 1
ATOM 1493 C CA . GLY A 1 184 ? 4.966 -11.357 -18.818 1.00 96.69 184 GLY A CA 1
ATOM 1494 C C . GLY A 1 184 ? 4.032 -10.171 -19.082 1.00 96.69 184 GLY A C 1
ATOM 1495 O O . GLY A 1 184 ? 4.095 -9.582 -20.160 1.00 96.69 184 GLY A O 1
ATOM 1496 N N . TYR A 1 185 ? 3.202 -9.768 -18.116 1.00 97.44 185 TYR A N 1
ATOM 1497 C CA . TYR A 1 185 ? 2.314 -8.613 -18.266 1.00 97.44 185 TYR A CA 1
ATOM 1498 C C . TYR A 1 185 ? 3.068 -7.291 -18.076 1.00 97.44 185 TYR A C 1
ATOM 1500 O O . TYR A 1 185 ? 3.369 -6.864 -16.960 1.00 97.44 185 TYR A O 1
ATOM 1508 N N . PHE A 1 186 ? 3.361 -6.608 -19.181 1.00 96.88 186 PHE A N 1
ATOM 1509 C CA . PHE A 1 186 ? 3.928 -5.254 -19.152 1.00 96.88 186 PHE A CA 1
ATOM 1510 C C . PHE A 1 186 ? 2.877 -4.165 -18.924 1.00 96.88 186 PHE A C 1
ATOM 1512 O O . PHE A 1 186 ? 3.229 -3.082 -18.464 1.00 96.88 186 PHE A O 1
ATOM 1519 N N . ALA A 1 187 ? 1.611 -4.467 -19.1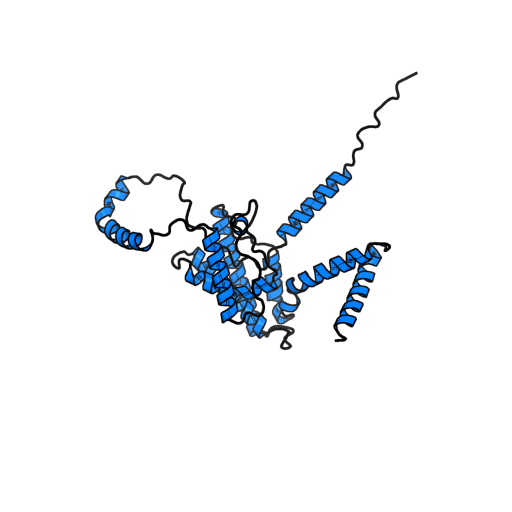99 1.00 97.81 187 ALA A N 1
ATOM 1520 C CA . ALA A 1 187 ? 0.444 -3.628 -18.969 1.00 97.81 187 ALA A CA 1
ATOM 1521 C C . ALA A 1 187 ? -0.743 -4.513 -18.562 1.00 97.81 187 ALA A C 1
ATOM 1523 O O . ALA A 1 187 ? -0.745 -5.716 -18.836 1.00 97.81 187 ALA A O 1
ATOM 1524 N N . MET A 1 188 ? -1.736 -3.926 -17.899 1.00 97.50 188 MET A N 1
ATOM 1525 C CA . MET A 1 188 ? -2.968 -4.621 -17.539 1.00 97.50 188 MET A CA 1
ATOM 1526 C C . MET A 1 188 ? -3.916 -4.720 -18.739 1.00 97.50 188 MET A C 1
ATOM 1528 O O . MET A 1 188 ? -4.013 -3.751 -19.500 1.00 97.50 188 MET A O 1
ATOM 1532 N N . PRO A 1 189 ? -4.651 -5.836 -18.912 1.00 98.31 189 PRO A N 1
ATOM 1533 C CA . PRO A 1 189 ? -5.679 -5.901 -19.941 1.00 98.31 189 PRO A CA 1
ATOM 1534 C C . PRO A 1 189 ? -6.802 -4.892 -19.658 1.00 98.31 189 PRO A C 1
ATOM 1536 O O . PRO A 1 189 ? -6.997 -4.442 -18.527 1.00 98.31 189 PRO A O 1
ATOM 1539 N N . ALA A 1 190 ? -7.523 -4.487 -20.706 1.00 98.06 190 ALA A N 1
ATOM 1540 C CA . ALA A 1 190 ? -8.444 -3.349 -20.647 1.00 98.06 190 ALA A CA 1
ATOM 1541 C C . ALA A 1 190 ? -9.567 -3.522 -19.605 1.00 98.06 190 ALA A C 1
ATOM 1543 O O . ALA A 1 190 ? -9.936 -2.565 -18.921 1.00 98.06 190 ALA A O 1
ATOM 1544 N N . THR A 1 191 ? -10.087 -4.743 -19.456 1.00 98.25 191 THR A N 1
ATOM 1545 C CA . THR A 1 191 ? -11.134 -5.078 -18.484 1.00 98.25 191 THR A CA 1
ATOM 1546 C C . THR A 1 191 ? -10.644 -4.906 -17.053 1.00 98.25 191 THR A C 1
ATOM 1548 O O . THR A 1 191 ? -11.317 -4.271 -16.240 1.00 98.25 191 THR A O 1
ATOM 1551 N N . GLU A 1 192 ? -9.455 -5.409 -16.731 1.00 98.25 192 GLU A N 1
ATOM 1552 C CA . GLU A 1 192 ? -8.908 -5.335 -15.378 1.00 98.25 192 GLU A CA 1
ATOM 1553 C C . GLU A 1 192 ? -8.316 -3.963 -15.079 1.00 98.25 192 GLU A C 1
ATOM 1555 O O . GLU A 1 192 ? -8.431 -3.506 -13.945 1.00 98.25 192 GLU A O 1
ATOM 1560 N N . HIS A 1 193 ? -7.786 -3.258 -16.084 1.00 97.69 193 HIS A N 1
ATOM 1561 C CA . HIS A 1 193 ? -7.433 -1.839 -15.992 1.00 97.69 193 HIS A CA 1
ATOM 1562 C C . HIS A 1 193 ? -8.605 -1.012 -15.437 1.00 97.69 193 HIS A C 1
ATOM 1564 O O . HIS A 1 193 ? -8.451 -0.271 -14.463 1.00 97.69 193 HIS A O 1
ATOM 1570 N N . GLN A 1 194 ? -9.803 -1.176 -16.009 1.00 98.50 194 GLN A N 1
ATOM 1571 C CA . GLN A 1 194 ? -10.980 -0.449 -15.541 1.00 98.50 194 GLN A CA 1
ATOM 1572 C C . GLN A 1 194 ? -11.343 -0.831 -14.099 1.00 98.50 194 GLN A C 1
ATOM 1574 O O . GLN A 1 194 ? -11.707 0.034 -13.299 1.00 98.50 194 GLN A O 1
ATOM 1579 N N . GLN A 1 195 ? -11.215 -2.113 -13.738 1.00 98.38 195 GLN A N 1
ATOM 1580 C CA . GLN A 1 195 ? -11.471 -2.572 -12.371 1.00 98.38 195 GLN A CA 1
ATOM 1581 C C . GLN A 1 195 ? -10.490 -1.958 -11.370 1.00 98.38 195 GLN A C 1
ATOM 1583 O O . GLN A 1 195 ? -10.929 -1.446 -10.338 1.00 98.38 195 GLN A O 1
ATOM 1588 N N . VAL A 1 196 ? -9.184 -1.971 -11.659 1.00 96.75 196 VAL A N 1
ATOM 1589 C CA . VAL A 1 196 ? -8.182 -1.388 -10.755 1.00 96.75 196 VAL A CA 1
ATOM 1590 C C . VAL A 1 196 ? -8.356 0.122 -10.629 1.00 96.75 196 VAL A C 1
ATOM 1592 O O . VAL A 1 196 ? -8.243 0.646 -9.522 1.00 96.75 196 VAL A O 1
ATOM 1595 N N . MET A 1 197 ? -8.718 0.812 -11.716 1.00 97.81 197 MET A N 1
ATOM 1596 C CA . MET A 1 197 ? -9.000 2.247 -11.690 1.00 97.81 197 MET A CA 1
ATOM 1597 C C . MET A 1 197 ? -10.224 2.560 -10.819 1.00 97.81 197 MET A C 1
ATOM 1599 O O . MET A 1 197 ? -10.146 3.400 -9.922 1.00 97.81 197 MET A O 1
ATOM 1603 N N . ASN A 1 198 ? -11.331 1.836 -11.012 1.00 98.44 198 ASN A N 1
ATOM 1604 C CA . ASN A 1 198 ? -12.553 2.015 -10.223 1.00 98.44 198 ASN A CA 1
ATOM 1605 C C . ASN A 1 198 ? -12.312 1.745 -8.729 1.00 98.44 198 ASN A C 1
ATOM 1607 O O . ASN A 1 198 ? -12.744 2.528 -7.881 1.00 98.44 198 ASN A O 1
ATOM 1611 N N . LYS A 1 199 ? -11.587 0.668 -8.394 1.00 97.94 199 LYS A N 1
ATOM 1612 C CA . LYS A 1 199 ? -11.217 0.352 -7.004 1.00 97.94 199 LYS A CA 1
ATOM 1613 C C . LYS A 1 199 ? -10.308 1.429 -6.409 1.00 97.94 199 LYS A C 1
ATOM 1615 O O . LYS A 1 199 ? -10.543 1.855 -5.282 1.00 97.94 199 LYS A O 1
ATOM 1620 N N . GLY A 1 200 ? -9.320 1.907 -7.167 1.00 96.19 200 GLY A N 1
ATOM 1621 C CA . GLY A 1 200 ? -8.422 2.984 -6.751 1.00 96.19 200 GLY A CA 1
ATOM 1622 C C . GLY A 1 200 ? -9.158 4.286 -6.431 1.00 96.19 200 GLY A C 1
ATOM 1623 O O . GLY A 1 200 ? -8.925 4.879 -5.378 1.00 96.19 200 GLY A O 1
ATOM 1624 N N . LEU A 1 201 ? -10.092 4.700 -7.294 1.00 97.56 201 LEU A N 1
ATOM 1625 C CA . LEU A 1 201 ? -10.934 5.879 -7.069 1.00 97.56 201 LEU A CA 1
ATOM 1626 C C . LEU A 1 201 ? -11.821 5.722 -5.827 1.00 97.56 201 LEU A C 1
ATOM 1628 O O . LEU A 1 201 ? -11.857 6.622 -4.989 1.00 97.56 201 LEU A O 1
ATOM 1632 N N . ALA A 1 202 ? -12.474 4.567 -5.665 1.00 98.12 202 ALA A N 1
ATOM 1633 C CA . ALA A 1 202 ? -13.294 4.280 -4.488 1.00 98.12 202 ALA A CA 1
ATOM 1634 C C . ALA A 1 202 ? -12.467 4.315 -3.190 1.00 98.12 202 ALA A C 1
ATOM 1636 O O . ALA A 1 202 ? -12.890 4.904 -2.196 1.00 98.12 202 ALA A O 1
ATOM 1637 N N . MET A 1 203 ? -11.255 3.750 -3.204 1.00 97.25 203 MET A N 1
ATOM 1638 C CA . MET A 1 203 ? -10.328 3.833 -2.074 1.00 97.25 203 MET A CA 1
ATOM 1639 C C . MET A 1 203 ? -9.932 5.278 -1.761 1.00 97.25 203 MET A C 1
ATOM 1641 O O . MET A 1 203 ? -9.932 5.663 -0.595 1.00 97.25 203 MET A O 1
ATOM 1645 N N . ALA A 1 204 ? -9.613 6.091 -2.772 1.00 96.06 204 ALA A N 1
ATOM 1646 C CA . ALA A 1 204 ? -9.250 7.492 -2.567 1.00 96.06 204 ALA A CA 1
ATOM 1647 C C . ALA A 1 204 ? -10.414 8.309 -1.985 1.00 96.06 204 ALA A C 1
ATOM 1649 O O . ALA A 1 204 ? -10.203 9.102 -1.066 1.00 96.06 204 ALA A O 1
ATOM 1650 N N . GLN A 1 205 ? -11.639 8.069 -2.458 1.00 97.50 205 GLN A N 1
ATOM 1651 C CA . GLN A 1 205 ? -12.844 8.698 -1.920 1.00 97.50 205 GLN A CA 1
ATOM 1652 C C . GLN A 1 205 ? -13.073 8.319 -0.451 1.00 97.50 205 GLN A C 1
ATOM 1654 O O . GLN A 1 205 ? -13.270 9.206 0.378 1.00 97.50 205 GLN A O 1
ATOM 1659 N N . LEU A 1 206 ? -12.998 7.026 -0.112 1.00 97.31 206 LEU A N 1
ATOM 1660 C CA . LEU A 1 206 ? -13.121 6.553 1.272 1.00 97.31 206 LEU A CA 1
ATOM 1661 C C . LEU A 1 206 ? -12.027 7.139 2.168 1.00 97.31 206 LEU A C 1
ATOM 1663 O O . LEU A 1 206 ? -12.309 7.560 3.285 1.00 97.31 206 LEU A O 1
ATOM 1667 N N . HIS A 1 207 ? -10.787 7.213 1.676 1.00 95.62 207 HIS A N 1
ATOM 1668 C CA . HIS A 1 207 ? -9.680 7.802 2.426 1.00 95.62 207 HIS A CA 1
ATOM 1669 C C . HIS A 1 207 ? -9.923 9.287 2.713 1.00 95.62 207 HIS A C 1
ATOM 1671 O O . HIS A 1 207 ? -9.675 9.728 3.830 1.00 95.62 207 HIS A O 1
ATOM 1677 N N . ASN A 1 208 ? -10.450 10.043 1.746 1.00 96.56 208 ASN A N 1
ATOM 1678 C CA . ASN A 1 208 ? -10.816 11.441 1.957 1.00 96.56 208 ASN A CA 1
ATOM 1679 C C . ASN A 1 208 ? -11.937 11.583 2.999 1.00 96.56 208 ASN A C 1
ATOM 1681 O O . ASN A 1 208 ? -11.799 12.369 3.926 1.00 96.56 208 ASN A O 1
ATOM 1685 N N . GLN A 1 209 ? -13.002 10.778 2.898 1.00 97.19 209 GLN A N 1
ATOM 1686 C CA . GLN A 1 209 ? -14.117 10.791 3.858 1.00 97.19 209 GLN A CA 1
ATOM 1687 C C . GLN A 1 209 ? -13.658 10.484 5.288 1.00 97.19 209 GLN A C 1
ATOM 1689 O O . GLN A 1 209 ? -14.011 11.204 6.217 1.00 97.19 209 GLN A O 1
ATOM 1694 N N . LEU A 1 210 ? -12.839 9.442 5.455 1.00 96.19 210 LEU A N 1
ATOM 1695 C CA . LEU A 1 210 ? -12.259 9.083 6.748 1.00 96.19 210 LEU A CA 1
ATOM 1696 C C . LEU A 1 210 ? -11.326 10.185 7.257 1.00 96.19 210 LEU A C 1
ATOM 1698 O O . LEU A 1 210 ? -11.378 10.535 8.430 1.00 96.19 210 LEU A O 1
ATOM 1702 N N . SER A 1 211 ? -10.501 10.766 6.382 1.00 95.25 211 SER A N 1
ATOM 1703 C CA . SER A 1 211 ? -9.611 11.867 6.754 1.00 95.25 211 SER A CA 1
ATOM 1704 C C . SER A 1 211 ? -10.383 13.081 7.257 1.00 95.25 211 SER A C 1
ATOM 1706 O O . SER A 1 211 ? -9.997 13.623 8.283 1.00 95.25 211 SER A O 1
ATOM 1708 N N . THR A 1 212 ? -11.457 13.494 6.578 1.00 96.31 212 THR A N 1
ATOM 1709 C CA . THR A 1 212 ? -12.309 14.601 7.036 1.00 96.31 212 THR A CA 1
ATOM 1710 C C . THR A 1 212 ? -12.944 14.273 8.382 1.00 96.31 212 THR A C 1
ATOM 1712 O O . THR A 1 212 ? -12.775 15.034 9.324 1.00 96.31 212 THR A O 1
ATOM 1715 N N . HIS A 1 213 ? -13.569 13.097 8.507 1.00 96.25 213 HIS A N 1
ATOM 1716 C CA . HIS A 1 213 ? -14.242 12.702 9.741 1.00 96.25 213 HIS A CA 1
ATOM 1717 C C . HIS A 1 213 ? -13.311 12.734 10.960 1.00 96.25 213 HIS A C 1
ATOM 1719 O O . HIS A 1 213 ? -13.668 13.316 11.976 1.00 96.25 213 HIS A O 1
ATOM 1725 N N . PHE A 1 214 ? -12.116 12.143 10.872 1.00 93.19 214 PHE A N 1
ATOM 1726 C CA . PHE A 1 214 ? -11.196 12.122 12.013 1.00 93.19 214 PHE A CA 1
ATOM 1727 C C . PHE A 1 214 ? -10.538 13.483 12.276 1.00 93.19 214 PHE A C 1
ATOM 1729 O O . PHE A 1 214 ? -10.271 13.801 13.426 1.00 93.19 214 PHE A O 1
ATOM 1736 N N . VAL A 1 215 ? -10.349 14.326 11.254 1.00 93.44 215 VAL A N 1
ATOM 1737 C CA . VAL A 1 215 ? -9.915 15.719 11.466 1.00 93.44 215 VAL A CA 1
ATOM 1738 C C . VAL A 1 215 ? -10.957 16.509 12.261 1.00 93.44 215 VAL A C 1
ATOM 1740 O O . VAL A 1 215 ? -10.570 17.245 13.165 1.00 93.44 215 VAL A O 1
ATOM 1743 N N . ASP A 1 216 ? -12.249 16.314 11.983 1.00 95.81 216 ASP A N 1
ATOM 1744 C CA . ASP A 1 216 ? -13.342 16.987 12.701 1.00 95.81 216 ASP A CA 1
ATOM 1745 C C . ASP A 1 216 ? -13.432 16.568 14.184 1.00 95.81 216 ASP A C 1
ATOM 1747 O O . ASP A 1 216 ? -13.978 17.309 14.994 1.00 95.81 216 ASP A O 1
ATOM 1751 N N . HIS A 1 217 ? -12.876 15.404 14.542 1.00 93.69 217 HIS A N 1
ATOM 1752 C CA . HIS A 1 217 ? -12.815 14.879 15.917 1.00 93.69 217 HIS A CA 1
ATOM 1753 C C . HIS A 1 217 ? -11.432 15.078 16.564 1.00 93.69 217 HIS A C 1
ATOM 1755 O O . HIS A 1 217 ? -11.117 14.429 17.553 1.00 93.69 217 HIS A O 1
ATOM 1761 N N . GLU A 1 218 ? -10.582 15.934 15.985 1.00 91.94 218 GLU A N 1
ATOM 1762 C CA . GLU A 1 218 ? -9.209 16.209 16.447 1.00 91.94 218 GLU A CA 1
ATOM 1763 C C . GLU A 1 218 ? -8.266 14.982 16.457 1.00 91.94 218 GLU A C 1
ATOM 1765 O O . GLU A 1 218 ? -7.154 15.015 16.992 1.00 91.94 218 GLU A O 1
ATOM 1770 N N . ASP A 1 219 ? -8.648 13.917 15.753 1.00 88.88 219 ASP A N 1
ATOM 1771 C CA . ASP A 1 219 ? -7.933 12.652 15.675 1.00 88.88 219 ASP A CA 1
ATOM 1772 C C . ASP A 1 219 ? -7.016 12.575 14.443 1.00 88.88 219 ASP A C 1
ATOM 1774 O O . ASP A 1 219 ? -7.429 12.532 13.281 1.00 88.88 219 ASP A O 1
ATOM 1778 N N . GLN A 1 220 ? -5.708 12.438 14.670 1.00 87.94 220 GLN A N 1
ATOM 1779 C CA . GLN A 1 220 ? -4.716 12.319 13.590 1.00 87.94 220 GLN A CA 1
ATOM 1780 C C . GLN A 1 220 ? -4.502 10.865 13.137 1.00 87.94 220 GLN A C 1
ATOM 1782 O O . GLN A 1 220 ? -3.390 10.319 13.188 1.00 87.94 220 GLN A O 1
ATOM 1787 N N . LEU A 1 221 ? -5.561 10.202 12.662 1.00 87.19 221 LEU A N 1
ATOM 1788 C CA . LEU A 1 221 ? -5.480 8.806 12.207 1.00 87.19 221 LEU A CA 1
ATOM 1789 C C . LEU A 1 221 ? -5.149 8.677 10.717 1.00 87.19 221 LEU A C 1
ATOM 1791 O O . LEU A 1 221 ? -4.187 7.980 10.366 1.00 87.19 221 LEU A O 1
ATOM 1795 N N . PHE A 1 222 ? -5.884 9.370 9.852 1.00 89.44 222 PHE A N 1
ATOM 1796 C CA . PHE A 1 222 ? -5.743 9.281 8.398 1.00 89.44 222 PHE A CA 1
ATOM 1797 C C . PHE A 1 222 ? -5.030 10.508 7.838 1.00 89.44 222 PHE A C 1
ATOM 1799 O O . PHE A 1 222 ? -5.248 11.624 8.293 1.00 89.44 222 PHE A O 1
ATOM 1806 N N . ASN A 1 223 ? -4.152 10.289 6.861 1.00 89.25 223 ASN A N 1
ATOM 1807 C CA . ASN A 1 223 ? -3.405 11.360 6.212 1.00 89.25 223 ASN A CA 1
ATOM 1808 C C . ASN A 1 223 ? -3.452 11.172 4.697 1.00 89.25 223 ASN A C 1
ATOM 1810 O O . ASN A 1 223 ? -2.820 10.259 4.148 1.00 89.25 223 ASN A O 1
ATOM 1814 N N . LEU A 1 224 ? -4.178 12.061 4.025 1.00 90.12 224 LEU A N 1
ATOM 1815 C CA . LEU A 1 224 ? -4.231 12.108 2.575 1.00 90.12 224 LEU A CA 1
ATOM 1816 C C . LEU A 1 224 ? -3.013 12.872 2.037 1.00 90.12 224 LEU A C 1
ATOM 1818 O O . LEU A 1 224 ? -2.952 14.096 2.065 1.00 90.12 224 LEU A O 1
ATOM 1822 N N . THR A 1 225 ? -2.026 12.135 1.528 1.00 89.06 225 THR A N 1
ATOM 1823 C CA . THR A 1 225 ? -0.792 12.722 0.980 1.00 89.06 225 THR A CA 1
ATOM 1824 C C . THR A 1 225 ? -0.806 12.768 -0.550 1.00 89.06 225 THR A C 1
ATOM 1826 O O . THR A 1 225 ? -1.580 12.066 -1.207 1.00 89.06 225 THR A O 1
ATOM 1829 N N . THR A 1 226 ? 0.130 13.518 -1.143 1.00 85.62 226 THR A N 1
ATOM 1830 C CA . THR A 1 226 ? 0.388 13.542 -2.599 1.00 85.62 226 THR A CA 1
ATOM 1831 C C . THR A 1 226 ? 0.665 12.155 -3.186 1.00 85.62 226 THR A C 1
ATOM 1833 O O . THR A 1 226 ? 0.471 11.925 -4.377 1.00 85.62 226 THR A O 1
ATOM 1836 N N . LYS A 1 227 ? 1.061 11.181 -2.362 1.00 82.25 227 LYS A N 1
ATOM 1837 C CA . LYS A 1 227 ? 1.272 9.798 -2.796 1.00 82.25 227 LYS A CA 1
ATOM 1838 C C . LYS A 1 227 ? -0.012 9.101 -3.217 1.00 82.25 227 LYS A C 1
ATOM 1840 O O . LYS A 1 227 ? 0.035 8.303 -4.145 1.00 82.25 227 LYS A O 1
ATOM 1845 N N . THR A 1 228 ? -1.145 9.419 -2.588 1.00 87.69 228 THR A N 1
ATOM 1846 C CA . THR A 1 228 ? -2.451 8.910 -3.032 1.00 87.69 228 THR A CA 1
ATOM 1847 C C . THR A 1 228 ? -2.727 9.364 -4.463 1.00 87.69 228 THR A C 1
ATOM 1849 O O . THR A 1 228 ? -3.116 8.561 -5.303 1.00 87.69 228 THR A O 1
ATOM 1852 N N . HIS A 1 229 ? -2.431 10.628 -4.768 1.00 87.81 229 HIS A N 1
ATOM 1853 C CA . HIS A 1 229 ? -2.562 11.180 -6.113 1.00 87.81 229 HIS A CA 1
ATOM 1854 C C . HIS A 1 229 ? -1.623 10.493 -7.123 1.00 87.81 229 HIS A C 1
ATOM 1856 O O . HIS A 1 229 ? -2.077 10.042 -8.173 1.00 87.81 229 HIS A O 1
ATOM 1862 N N . PHE A 1 230 ? -0.341 10.308 -6.789 1.00 87.12 230 PHE A N 1
ATOM 1863 C CA . PHE A 1 230 ? 0.588 9.576 -7.665 1.00 87.12 230 PHE A CA 1
ATOM 1864 C C . PHE A 1 230 ? 0.191 8.112 -7.878 1.00 87.12 230 PHE A C 1
ATOM 1866 O O . PHE A 1 230 ? 0.375 7.568 -8.967 1.00 87.12 230 PHE A O 1
ATOM 1873 N N . ALA A 1 231 ? -0.380 7.469 -6.864 1.00 90.31 231 ALA A N 1
ATOM 1874 C CA . ALA A 1 231 ? -0.885 6.115 -6.994 1.00 90.31 231 ALA A CA 1
ATOM 1875 C C . ALA A 1 231 ? -2.094 6.031 -7.924 1.00 90.31 231 ALA A C 1
ATOM 1877 O O . ALA A 1 231 ? -2.150 5.123 -8.746 1.00 90.31 231 ALA A O 1
ATOM 1878 N N . LEU A 1 232 ? -3.013 6.999 -7.867 1.00 93.69 232 LEU A N 1
ATOM 1879 C CA . LEU A 1 232 ? -4.116 7.081 -8.827 1.00 93.69 232 LEU A CA 1
ATOM 1880 C C . LEU A 1 232 ? -3.605 7.247 -10.259 1.00 93.69 232 LEU A C 1
ATOM 1882 O O . LEU A 1 232 ? -4.085 6.553 -11.147 1.00 93.69 232 LEU A O 1
ATOM 1886 N N . HIS A 1 233 ? -2.587 8.082 -10.485 1.00 93.19 233 HIS A N 1
ATOM 1887 C CA . HIS A 1 233 ? -1.964 8.190 -11.807 1.00 93.19 233 HIS A CA 1
ATOM 1888 C C . HIS A 1 233 ? -1.309 6.885 -12.268 1.00 93.19 233 HIS A C 1
ATOM 1890 O O . HIS A 1 233 ? -1.443 6.511 -13.430 1.00 93.19 233 HIS A O 1
ATOM 1896 N N . SER A 1 234 ? -0.652 6.155 -11.364 1.00 94.50 234 SER A N 1
ATOM 1897 C CA . SER A 1 234 ? -0.118 4.820 -11.660 1.00 94.50 234 SER A CA 1
ATOM 1898 C C . SER A 1 234 ? -1.224 3.853 -12.108 1.00 94.50 234 SER A C 1
ATOM 1900 O O . SER A 1 234 ? -1.066 3.147 -13.102 1.00 94.50 234 SER A O 1
ATOM 1902 N N . LEU A 1 235 ? -2.378 3.863 -11.431 1.00 96.00 235 LEU A N 1
ATOM 1903 C CA . LEU A 1 235 ? -3.532 3.044 -11.815 1.00 96.00 235 LEU A CA 1
ATOM 1904 C C . LEU A 1 235 ? -4.163 3.512 -13.134 1.00 96.00 235 LEU A C 1
ATOM 1906 O O . LEU A 1 235 ? -4.506 2.677 -13.967 1.00 96.00 235 LEU A O 1
ATOM 1910 N N . GLN A 1 236 ? -4.249 4.820 -13.374 1.00 96.56 236 GLN A N 1
ATOM 1911 C CA . GLN A 1 236 ? -4.757 5.396 -14.622 1.00 96.56 236 GLN A CA 1
ATOM 1912 C C . GLN A 1 236 ? -3.899 5.001 -15.833 1.00 96.56 236 GLN A C 1
ATOM 1914 O O . GLN A 1 236 ? -4.424 4.783 -16.919 1.00 96.56 236 GLN A O 1
ATOM 1919 N N . LEU A 1 237 ? -2.585 4.873 -15.652 1.00 96.88 237 LEU A N 1
ATOM 1920 C CA . LEU A 1 237 ? -1.657 4.465 -16.707 1.00 96.88 237 LEU A CA 1
ATOM 1921 C C . LEU A 1 237 ? -1.502 2.942 -16.822 1.00 96.88 237 LEU A C 1
ATOM 1923 O O . LEU A 1 237 ? -0.716 2.476 -17.648 1.00 96.88 237 LEU A O 1
ATOM 1927 N N . SER A 1 238 ? -2.244 2.155 -16.033 1.00 97.44 238 SER A N 1
ATOM 1928 C CA . SER A 1 238 ? -2.048 0.701 -15.962 1.00 97.44 238 SER A CA 1
ATOM 1929 C C . SER A 1 238 ? -2.342 -0.048 -17.265 1.00 97.44 238 SER A C 1
ATOM 1931 O O . SER A 1 238 ? -1.795 -1.130 -17.465 1.00 97.44 238 SER A O 1
ATOM 1933 N N . CYS A 1 239 ? -3.117 0.540 -18.181 1.00 98.00 239 CYS A N 1
ATOM 1934 C CA . CYS A 1 239 ? -3.332 0.024 -19.537 1.00 98.00 239 CYS A CA 1
ATOM 1935 C C . CYS A 1 239 ? -2.108 0.170 -20.462 1.00 98.00 239 CYS A C 1
ATOM 1937 O O . CYS A 1 239 ? -2.044 -0.496 -21.492 1.00 98.00 239 CYS A O 1
ATOM 1939 N N . PHE A 1 240 ? -1.130 1.006 -20.098 1.00 97.94 240 PHE A N 1
ATOM 1940 C CA . PHE A 1 240 ? 0.109 1.214 -20.855 1.00 97.94 240 PHE A CA 1
ATOM 1941 C C . PHE A 1 240 ? 1.337 0.650 -20.139 1.00 97.94 240 PHE A C 1
ATOM 1943 O O . PHE A 1 240 ? 2.246 0.134 -20.786 1.00 97.94 240 PHE A O 1
ATOM 1950 N N . ILE A 1 241 ? 1.381 0.757 -18.808 1.00 96.56 241 ILE A N 1
ATOM 1951 C CA . ILE A 1 241 ? 2.484 0.262 -17.985 1.00 96.56 241 ILE A CA 1
ATOM 1952 C C . ILE A 1 241 ? 1.964 -0.296 -16.665 1.00 96.56 241 ILE A C 1
ATOM 1954 O O . ILE A 1 241 ? 1.271 0.378 -15.910 1.00 96.56 241 ILE A O 1
ATOM 1958 N N . HIS A 1 242 ? 2.331 -1.535 -16.352 1.00 95.62 242 HIS A N 1
ATOM 1959 C CA . HIS A 1 242 ? 1.859 -2.212 -15.155 1.00 95.62 242 HIS A CA 1
ATOM 1960 C C . HIS A 1 242 ? 2.298 -1.453 -13.880 1.00 95.62 242 HIS A C 1
ATOM 1962 O O . HIS A 1 242 ? 3.493 -1.167 -13.731 1.00 95.62 242 HIS A O 1
ATOM 1968 N N . PRO A 1 243 ? 1.402 -1.199 -12.900 1.00 93.31 243 PRO A N 1
ATOM 1969 C CA . PRO A 1 243 ? 1.715 -0.423 -11.693 1.00 93.31 243 PRO A CA 1
ATOM 1970 C C . PRO A 1 243 ? 2.933 -0.914 -10.899 1.00 93.31 243 PRO A C 1
ATOM 1972 O O . PRO A 1 243 ? 3.676 -0.112 -10.342 1.00 93.31 243 PRO A O 1
ATOM 1975 N N . PHE A 1 244 ? 3.215 -2.222 -10.875 1.00 88.94 244 PHE A N 1
ATOM 1976 C CA . PHE A 1 244 ? 4.433 -2.758 -10.237 1.00 88.94 244 PHE A CA 1
ATOM 1977 C C . PHE A 1 244 ? 5.755 -2.291 -10.852 1.00 88.94 244 PHE A C 1
ATOM 1979 O O . PHE A 1 244 ? 6.776 -2.328 -10.163 1.00 88.94 244 PHE A O 1
ATOM 1986 N N . LEU A 1 245 ? 5.762 -1.866 -12.115 1.00 86.69 245 LEU A N 1
ATOM 1987 C CA . LEU A 1 245 ? 6.965 -1.361 -12.777 1.00 86.69 245 LEU A CA 1
ATOM 1988 C C . LEU A 1 245 ? 7.262 0.090 -12.387 1.00 86.69 245 LEU A C 1
ATOM 1990 O O . LEU A 1 245 ? 8.427 0.478 -12.338 1.00 86.69 245 LEU A O 1
ATOM 1994 N N . VAL A 1 246 ? 6.222 0.861 -12.063 1.00 85.25 246 VAL A N 1
ATOM 1995 C CA . VAL A 1 246 ? 6.317 2.280 -11.680 1.00 85.25 246 VAL A CA 1
ATOM 1996 C C . VAL A 1 246 ? 6.205 2.507 -10.170 1.00 85.25 246 VAL A C 1
ATOM 1998 O O . VAL A 1 246 ? 6.550 3.580 -9.678 1.00 85.25 246 VAL A O 1
ATOM 2001 N N . HIS A 1 247 ? 5.761 1.505 -9.407 1.00 77.94 247 HIS A N 1
ATOM 2002 C CA . HIS A 1 247 ? 5.624 1.603 -7.958 1.00 77.94 247 HIS A CA 1
ATOM 2003 C C . HIS A 1 247 ? 6.960 1.935 -7.284 1.00 77.94 247 HIS A C 1
ATOM 2005 O O . HIS A 1 247 ? 7.959 1.220 -7.411 1.00 77.94 247 HIS A O 1
ATOM 2011 N N . CYS A 1 248 ? 6.943 2.985 -6.461 1.00 63.94 248 CYS A N 1
ATOM 2012 C CA . CYS A 1 248 ? 8.127 3.528 -5.798 1.00 63.94 248 CYS A CA 1
ATOM 2013 C C . CYS A 1 248 ? 8.830 2.541 -4.845 1.00 63.94 248 CYS A C 1
ATOM 2015 O O . CYS A 1 248 ? 9.974 2.774 -4.467 1.00 63.94 248 CYS A O 1
ATOM 2017 N N . TYR A 1 249 ? 8.201 1.424 -4.469 1.00 61.38 249 TYR A N 1
ATOM 2018 C CA . TYR A 1 249 ? 8.776 0.453 -3.530 1.00 61.38 249 TYR A CA 1
ATOM 2019 C C . TYR A 1 249 ? 9.974 -0.314 -4.080 1.00 61.38 249 TYR A C 1
ATOM 2021 O O . TYR A 1 249 ? 10.952 -0.527 -3.364 1.00 61.38 249 TYR A O 1
ATOM 2029 N N . LYS A 1 250 ? 9.942 -0.697 -5.365 1.00 63.09 250 LYS A N 1
ATOM 2030 C CA . LYS A 1 250 ? 11.129 -1.272 -6.019 1.00 63.09 250 LYS A CA 1
ATOM 2031 C C . LYS A 1 250 ? 12.235 -0.215 -6.131 1.00 63.09 250 LYS A C 1
ATOM 2033 O O . LYS A 1 250 ? 13.423 -0.524 -6.017 1.00 63.09 250 LYS A O 1
ATOM 2038 N N . GLY A 1 251 ? 11.820 1.045 -6.263 1.00 66.69 251 GLY A N 1
ATOM 2039 C CA . GLY A 1 251 ? 12.676 2.217 -6.186 1.00 66.69 251 GLY A CA 1
ATOM 2040 C C . GLY A 1 251 ? 13.331 2.405 -4.820 1.00 66.69 251 GLY A C 1
ATOM 2041 O O . GLY A 1 251 ? 14.481 2.795 -4.797 1.00 66.69 251 GLY A O 1
ATOM 2042 N N . GLU A 1 252 ? 12.694 2.079 -3.694 1.00 71.12 252 GLU A N 1
ATOM 2043 C CA . GLU A 1 252 ? 13.238 2.365 -2.353 1.00 71.12 252 GLU A CA 1
ATOM 2044 C C . GLU A 1 252 ? 14.540 1.602 -2.056 1.00 71.12 252 GLU A C 1
ATOM 2046 O O . GLU A 1 252 ? 15.552 2.197 -1.677 1.00 71.12 252 GLU A O 1
ATOM 2051 N N . SER A 1 253 ? 14.555 0.288 -2.302 1.00 69.31 253 SER A N 1
ATOM 2052 C CA . SER A 1 253 ? 15.775 -0.524 -2.137 1.00 69.31 253 SER A CA 1
ATOM 2053 C C . SER A 1 253 ? 16.861 -0.106 -3.131 1.00 69.31 253 SER A C 1
ATOM 2055 O O . SER A 1 253 ? 18.042 -0.027 -2.787 1.00 69.31 253 SER A O 1
ATOM 2057 N N . THR A 1 254 ? 16.445 0.212 -4.359 1.00 75.25 254 THR A N 1
ATOM 2058 C CA . THR A 1 254 ? 17.334 0.710 -5.411 1.00 75.25 254 THR A CA 1
ATOM 2059 C C . THR A 1 254 ? 17.919 2.069 -5.024 1.00 75.25 254 THR A C 1
ATOM 2061 O O . THR A 1 254 ? 19.120 2.266 -5.136 1.00 75.25 254 THR A O 1
ATOM 2064 N N . MET A 1 255 ? 17.114 2.974 -4.471 1.00 81.38 255 MET A N 1
ATOM 2065 C CA . MET A 1 255 ? 17.492 4.317 -4.047 1.00 81.38 255 MET A CA 1
ATOM 2066 C C . MET A 1 255 ? 18.497 4.255 -2.908 1.00 81.38 255 MET A C 1
ATOM 2068 O O . MET A 1 255 ? 19.511 4.936 -2.982 1.00 81.38 255 MET A O 1
ATOM 2072 N N . HIS A 1 256 ? 18.279 3.415 -1.892 1.00 82.25 256 HIS A N 1
ATOM 2073 C CA . HIS A 1 256 ? 19.249 3.262 -0.807 1.00 82.25 256 HIS A CA 1
ATOM 2074 C C . HIS A 1 256 ? 20.604 2.748 -1.322 1.00 82.25 256 HIS A C 1
ATOM 2076 O O . HIS A 1 256 ? 21.654 3.305 -0.999 1.00 82.25 256 HIS A O 1
ATOM 2082 N N . ARG A 1 257 ? 20.591 1.737 -2.203 1.00 85.06 257 ARG A N 1
ATOM 2083 C CA . ARG A 1 257 ? 21.806 1.228 -2.857 1.00 85.06 257 ARG A CA 1
ATOM 2084 C C . ARG A 1 257 ? 22.490 2.308 -3.700 1.00 85.06 257 ARG A C 1
ATOM 2086 O O . ARG A 1 257 ? 23.699 2.501 -3.585 1.00 85.06 257 ARG A O 1
ATOM 2093 N N . ILE A 1 258 ? 21.723 3.030 -4.515 1.00 85.94 258 ILE A N 1
ATOM 2094 C CA . ILE A 1 258 ? 22.214 4.132 -5.347 1.00 85.94 258 ILE A CA 1
ATOM 2095 C C . ILE A 1 258 ? 22.793 5.244 -4.470 1.00 85.94 258 ILE A C 1
ATOM 2097 O O . ILE A 1 258 ? 23.856 5.749 -4.798 1.00 85.94 258 ILE A O 1
ATOM 2101 N N . GLN A 1 259 ? 22.182 5.587 -3.334 1.00 90.69 259 GLN A N 1
ATOM 2102 C CA . GLN A 1 259 ? 22.707 6.586 -2.397 1.00 90.69 259 GLN A CA 1
ATOM 2103 C C . GLN A 1 259 ? 24.083 6.188 -1.851 1.00 90.69 259 GLN A C 1
ATOM 2105 O O . GLN A 1 259 ? 24.984 7.026 -1.810 1.00 90.69 259 GLN A O 1
ATOM 2110 N N . ILE A 1 260 ? 24.280 4.918 -1.479 1.00 92.06 260 ILE A N 1
ATOM 2111 C CA . ILE A 1 260 ? 25.592 4.403 -1.049 1.00 92.06 260 ILE A CA 1
ATOM 2112 C C . ILE A 1 260 ? 26.609 4.515 -2.194 1.00 92.06 260 ILE A C 1
ATOM 2114 O O . ILE A 1 260 ? 27.718 5.020 -1.999 1.00 92.06 260 ILE A O 1
ATOM 2118 N N . LEU A 1 261 ? 26.224 4.107 -3.408 1.00 92.19 261 LEU A N 1
ATOM 2119 C CA . LEU A 1 261 ? 27.085 4.206 -4.589 1.00 92.19 261 LEU A CA 1
ATOM 2120 C C . LEU A 1 261 ? 27.446 5.653 -4.920 1.00 92.19 261 LEU A C 1
ATOM 2122 O O . LEU A 1 261 ? 28.616 5.941 -5.173 1.00 92.19 261 LEU A O 1
ATOM 2126 N N . TRP A 1 262 ? 26.477 6.563 -4.866 1.00 92.12 262 TRP A N 1
ATOM 2127 C CA . TRP A 1 262 ? 26.670 7.994 -5.066 1.00 92.12 262 TRP A CA 1
ATOM 2128 C C . TRP A 1 262 ? 27.647 8.558 -4.043 1.00 92.12 262 TRP A C 1
ATOM 2130 O O . TRP A 1 262 ? 28.640 9.157 -4.446 1.00 92.12 262 TRP A O 1
ATOM 2140 N N . ARG A 1 263 ? 27.449 8.284 -2.745 1.00 93.69 263 ARG A N 1
ATOM 2141 C CA . ARG A 1 263 ? 28.372 8.712 -1.679 1.00 93.69 263 ARG A CA 1
ATOM 2142 C C . ARG A 1 263 ? 29.798 8.217 -1.924 1.00 93.69 263 ARG A C 1
ATOM 2144 O O . ARG A 1 263 ? 30.734 9.000 -1.811 1.00 93.69 263 ARG A O 1
ATOM 2151 N N . SER A 1 264 ? 29.967 6.969 -2.375 1.00 95.38 264 SER A N 1
ATOM 2152 C CA . SER A 1 264 ? 31.287 6.415 -2.734 1.00 95.38 264 SER A CA 1
ATOM 2153 C C . SER A 1 264 ? 31.955 7.099 -3.936 1.00 95.38 264 SER A C 1
ATOM 2155 O O . SER A 1 264 ? 33.143 6.898 -4.182 1.00 95.38 264 SER A O 1
ATOM 2157 N N . CYS A 1 265 ? 31.189 7.836 -4.743 1.00 95.44 265 CYS A N 1
ATOM 2158 C CA . CYS A 1 265 ? 31.685 8.557 -5.911 1.00 95.44 265 CYS A CA 1
ATOM 2159 C C . CYS A 1 265 ? 31.930 10.042 -5.629 1.00 95.44 265 CYS A C 1
ATOM 2161 O O . CYS A 1 265 ? 32.578 10.681 -6.451 1.00 95.44 265 CYS A O 1
ATOM 2163 N N . LEU A 1 266 ? 31.439 10.589 -4.509 1.00 93.38 266 LEU A N 1
ATOM 2164 C CA . LEU A 1 266 ? 31.625 12.002 -4.165 1.00 93.38 266 LEU A CA 1
ATOM 2165 C C . LEU A 1 266 ? 33.088 12.324 -3.841 1.00 93.38 266 LEU A C 1
ATOM 2167 O O . LEU A 1 266 ? 33.578 13.385 -4.215 1.00 93.38 266 LEU A O 1
ATOM 2171 N N . HIS A 1 267 ? 33.813 11.401 -3.204 1.00 93.38 267 HIS A N 1
ATOM 2172 C CA . HIS A 1 267 ? 35.219 11.622 -2.877 1.00 93.38 267 HIS A CA 1
ATOM 2173 C C . HIS A 1 267 ? 36.088 11.636 -4.147 1.00 93.38 267 HIS A C 1
ATOM 2175 O O . HIS A 1 267 ? 36.058 10.698 -4.947 1.00 93.38 267 HIS A O 1
ATOM 2181 N N . GLY A 1 268 ? 36.839 12.721 -4.354 1.00 91.50 268 GLY A N 1
ATOM 2182 C CA . GLY A 1 268 ? 37.758 12.876 -5.488 1.00 91.50 268 GLY A CA 1
ATOM 2183 C C . GLY A 1 268 ? 37.095 13.017 -6.868 1.00 9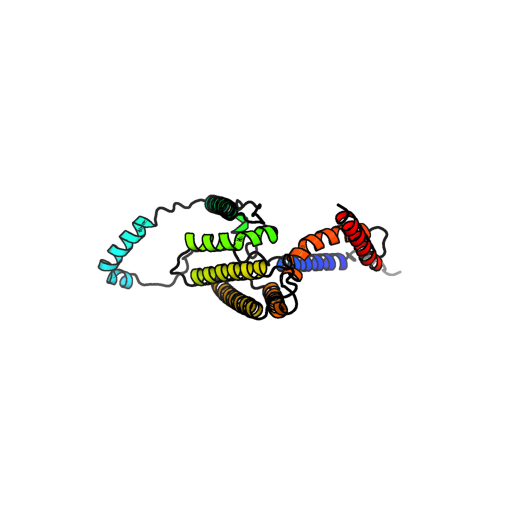1.50 268 GLY A C 1
ATOM 2184 O O . GLY A 1 268 ? 37.789 12.952 -7.883 1.00 91.50 268 GLY A O 1
ATOM 2185 N N . SER A 1 269 ? 35.772 13.203 -6.949 1.00 94.31 269 SER A N 1
ATOM 2186 C CA . SER A 1 269 ? 35.074 13.465 -8.218 1.00 94.31 269 SER A CA 1
ATOM 2187 C C . SER A 1 269 ? 34.392 14.821 -8.195 1.00 94.31 269 SER A C 1
ATOM 2189 O O . SER A 1 269 ? 33.842 15.239 -7.181 1.00 94.31 269 SER A O 1
ATOM 2191 N N . LYS A 1 270 ? 34.357 15.493 -9.347 1.00 95.31 270 LYS A N 1
ATOM 2192 C CA . LYS A 1 270 ? 33.562 16.716 -9.496 1.00 95.31 270 LYS A CA 1
ATOM 2193 C C . LYS A 1 270 ? 32.067 16.368 -9.420 1.00 95.31 270 LYS A C 1
ATOM 2195 O O . LYS A 1 270 ? 31.671 15.295 -9.881 1.00 95.31 270 LYS A O 1
ATOM 2200 N N . HIS A 1 271 ? 31.232 17.256 -8.876 1.00 90.50 271 HIS A N 1
ATOM 2201 C CA . HIS A 1 271 ? 29.817 16.961 -8.592 1.00 90.50 271 HIS A CA 1
ATOM 2202 C C . HIS A 1 271 ? 29.029 16.489 -9.832 1.00 90.50 271 HIS A C 1
ATOM 2204 O O . HIS A 1 271 ? 28.261 15.534 -9.747 1.00 90.50 271 HIS A O 1
ATOM 2210 N N . TRP A 1 272 ? 29.302 17.044 -11.018 1.00 92.06 272 TRP A N 1
ATOM 2211 C CA . TRP A 1 272 ? 28.679 16.611 -12.281 1.00 92.06 272 TRP A CA 1
ATOM 2212 C C . TRP A 1 272 ? 29.149 15.236 -12.788 1.00 92.06 272 TRP A C 1
ATOM 2214 O O . TRP A 1 272 ? 28.495 14.619 -13.626 1.00 92.06 272 TRP A O 1
ATOM 2224 N N . GLN A 1 273 ? 30.284 14.727 -12.301 1.00 95.75 273 GLN A N 1
ATOM 2225 C CA . GLN A 1 273 ? 30.792 13.395 -12.648 1.00 95.75 273 GLN A CA 1
ATOM 2226 C C . GLN A 1 273 ? 30.240 12.303 -11.729 1.00 95.75 273 GLN A C 1
ATOM 2228 O O . GLN A 1 273 ? 30.253 11.132 -12.115 1.00 95.75 273 GLN A O 1
ATOM 2233 N N . ALA A 1 274 ? 29.771 12.667 -10.530 1.00 92.62 274 ALA A N 1
ATOM 2234 C CA . ALA A 1 274 ? 29.335 11.719 -9.510 1.00 92.62 274 ALA A CA 1
ATOM 2235 C C . ALA A 1 274 ? 28.193 10.825 -10.017 1.00 92.62 274 ALA A C 1
ATOM 2237 O O . ALA A 1 274 ? 28.294 9.603 -9.914 1.00 92.62 274 ALA A O 1
ATOM 2238 N N . GLY A 1 275 ? 27.178 11.410 -10.665 1.00 90.25 275 GLY A N 1
ATOM 2239 C CA . GLY A 1 275 ? 26.059 10.657 -11.242 1.00 90.25 275 GLY A CA 1
ATOM 2240 C C . GLY A 1 275 ? 26.501 9.677 -12.333 1.00 90.25 275 GLY A C 1
ATOM 2241 O O . GLY A 1 275 ? 26.142 8.501 -12.292 1.00 90.25 275 GLY A O 1
ATOM 2242 N N . LYS A 1 276 ? 27.367 10.119 -13.258 1.00 94.12 276 LYS A N 1
ATOM 2243 C CA . LYS A 1 276 ? 27.928 9.252 -14.308 1.00 94.12 276 LYS A CA 1
ATOM 2244 C C . LYS A 1 276 ? 28.719 8.090 -13.697 1.00 94.12 276 LYS A C 1
ATOM 2246 O O . LYS A 1 276 ? 28.475 6.943 -14.056 1.00 94.12 276 LYS A O 1
ATOM 2251 N N . LYS A 1 277 ? 29.641 8.357 -12.763 1.00 95.75 277 LYS A N 1
ATOM 2252 C CA . LYS A 1 277 ? 30.442 7.312 -12.096 1.00 95.75 277 LYS A CA 1
ATOM 2253 C C . LYS A 1 277 ? 29.569 6.328 -11.316 1.00 95.75 277 LYS A C 1
ATOM 2255 O O . LYS A 1 277 ? 29.806 5.125 -11.403 1.00 95.75 277 LYS A O 1
ATOM 2260 N N . ALA A 1 278 ? 28.556 6.816 -10.602 1.00 93.56 278 ALA A N 1
ATOM 2261 C CA . ALA A 1 278 ? 27.625 5.964 -9.874 1.00 93.56 278 ALA A CA 1
ATOM 2262 C C . ALA A 1 278 ? 26.836 5.042 -10.815 1.00 93.56 278 ALA A C 1
ATOM 2264 O O . ALA A 1 278 ? 26.759 3.848 -10.544 1.00 93.56 278 ALA A O 1
ATOM 2265 N N . ALA A 1 279 ? 26.350 5.555 -11.952 1.00 90.94 279 ALA A N 1
ATOM 2266 C CA . ALA A 1 279 ? 25.663 4.749 -12.963 1.00 90.94 279 ALA A CA 1
ATOM 2267 C C . ALA A 1 279 ? 26.571 3.656 -13.561 1.00 90.94 279 ALA A C 1
ATOM 2269 O O . ALA A 1 279 ? 26.149 2.511 -13.720 1.00 90.94 279 ALA A O 1
ATOM 2270 N N . TRP A 1 280 ? 27.843 3.971 -13.839 1.00 95.19 280 TRP A N 1
ATOM 2271 C CA . TRP A 1 280 ? 28.821 2.972 -14.294 1.00 95.19 280 TRP A CA 1
ATOM 2272 C C . TRP A 1 280 ? 29.094 1.898 -13.239 1.00 95.19 280 TRP A C 1
ATOM 2274 O O . TRP A 1 280 ? 29.094 0.712 -13.572 1.00 95.19 280 TRP A O 1
ATOM 2284 N N . LYS A 1 281 ? 29.287 2.291 -11.971 1.00 94.69 281 LYS A N 1
ATOM 2285 C CA . LYS A 1 281 ? 29.457 1.338 -10.864 1.00 94.69 281 LYS A CA 1
ATOM 2286 C C . LYS A 1 281 ? 28.222 0.451 -10.699 1.00 94.69 281 LYS A C 1
ATOM 2288 O O . LYS A 1 281 ? 28.374 -0.756 -10.560 1.00 94.69 281 LYS A O 1
ATOM 2293 N N . GLU A 1 282 ? 27.017 1.016 -10.754 1.00 92.31 282 GLU A N 1
ATOM 2294 C CA . GLU A 1 282 ? 25.772 0.247 -10.662 1.00 92.31 282 GLU A CA 1
ATOM 2295 C C . GLU A 1 282 ? 25.651 -0.767 -11.801 1.00 92.31 282 GLU A C 1
ATOM 2297 O O . GLU A 1 282 ? 25.403 -1.943 -11.544 1.00 92.31 282 GLU A O 1
ATOM 2302 N N . ARG A 1 283 ? 25.903 -0.348 -13.047 1.00 91.38 283 ARG A N 1
ATOM 2303 C CA . ARG A 1 283 ? 25.908 -1.252 -14.205 1.00 91.38 283 ARG A CA 1
ATOM 2304 C C . ARG A 1 283 ? 26.906 -2.397 -14.027 1.00 91.38 283 ARG A C 1
ATOM 2306 O O . ARG A 1 283 ? 26.573 -3.541 -14.322 1.00 91.38 283 ARG A O 1
ATOM 2313 N N . HIS A 1 284 ? 28.112 -2.098 -13.546 1.00 93.62 284 HIS A N 1
ATOM 2314 C CA . HIS A 1 284 ? 29.132 -3.113 -13.289 1.00 93.62 284 HIS A CA 1
ATOM 2315 C C . HIS A 1 284 ? 28.693 -4.101 -12.197 1.00 93.62 284 HIS A C 1
ATOM 2317 O O . HIS A 1 284 ? 28.821 -5.308 -12.379 1.00 93.62 284 HIS A O 1
ATOM 2323 N N . LEU A 1 285 ? 28.104 -3.611 -11.103 1.00 90.94 285 LEU A N 1
ATOM 2324 C CA . LEU A 1 285 ? 27.581 -4.458 -10.028 1.00 90.94 285 LEU A CA 1
ATOM 2325 C C . LEU A 1 285 ? 26.416 -5.342 -10.489 1.00 90.94 285 LEU A C 1
ATOM 2327 O O . LEU A 1 285 ? 26.382 -6.518 -10.144 1.00 90.94 285 LEU A O 1
ATOM 2331 N N . LEU A 1 286 ? 25.490 -4.809 -11.292 1.00 86.69 286 LEU A N 1
ATOM 2332 C CA . LEU A 1 286 ? 24.396 -5.594 -11.877 1.00 86.69 286 LEU A CA 1
ATOM 2333 C C . LEU A 1 286 ? 24.924 -6.698 -12.798 1.00 86.69 286 LEU A C 1
ATOM 2335 O O . LEU A 1 286 ? 24.412 -7.814 -12.778 1.00 86.69 286 LEU A O 1
ATOM 2339 N N . TRP A 1 287 ? 25.974 -6.412 -13.570 1.00 90.94 287 TRP A N 1
ATOM 2340 C CA . TRP A 1 287 ? 26.625 -7.414 -14.411 1.00 90.94 287 TRP A CA 1
ATOM 2341 C C . TRP A 1 287 ? 27.292 -8.525 -13.591 1.00 90.94 287 TRP A C 1
ATOM 2343 O O . TRP A 1 287 ? 27.170 -9.693 -13.949 1.00 90.94 287 TRP A O 1
ATOM 2353 N N . LEU A 1 288 ? 27.943 -8.186 -12.472 1.00 92.00 288 LEU A N 1
ATOM 2354 C CA . LEU A 1 288 ? 28.504 -9.181 -11.550 1.00 92.00 288 LEU A CA 1
ATOM 2355 C C . LEU A 1 288 ? 27.412 -10.050 -10.904 1.00 92.00 288 LEU A C 1
ATOM 2357 O O . LEU A 1 288 ? 27.630 -11.239 -10.703 1.00 92.00 288 LEU A O 1
ATOM 2361 N N . GLN A 1 289 ? 26.236 -9.481 -10.615 1.00 85.19 289 GLN A N 1
ATOM 2362 C CA . GLN A 1 289 ? 25.097 -10.219 -10.053 1.00 85.19 289 GLN A CA 1
ATOM 2363 C C . GLN A 1 289 ? 24.432 -11.175 -11.054 1.00 85.19 289 GLN A C 1
ATOM 2365 O O . GLN A 1 289 ? 23.933 -12.213 -10.642 1.00 85.19 289 GLN A O 1
ATOM 2370 N N . GLY A 1 290 ? 24.418 -10.839 -12.348 1.00 76.31 290 GLY A N 1
ATOM 2371 C CA . GLY A 1 290 ? 23.814 -11.666 -13.403 1.00 76.31 290 GLY A CA 1
ATOM 2372 C C . GLY A 1 290 ? 24.701 -12.801 -13.931 1.00 76.31 290 GLY A C 1
ATOM 2373 O O . GLY A 1 290 ? 24.297 -13.495 -14.857 1.00 76.31 290 GLY A O 1
ATOM 2374 N N . LYS A 1 291 ? 25.915 -12.964 -13.392 1.00 50.38 291 LYS A N 1
ATOM 2375 C CA . LYS A 1 291 ? 26.876 -14.017 -13.764 1.00 50.38 291 LYS A CA 1
ATOM 2376 C C . LYS A 1 291 ? 26.877 -15.225 -12.812 1.00 50.38 291 LYS A C 1
ATOM 2378 O O . LYS A 1 291 ? 27.855 -15.970 -12.793 1.00 50.38 291 LYS A O 1
ATOM 2383 N N . VAL A 1 292 ? 25.807 -15.410 -12.041 1.00 41.00 292 VAL A N 1
ATOM 2384 C CA . VAL A 1 292 ? 25.594 -16.561 -11.147 1.00 41.00 292 VAL A CA 1
ATOM 2385 C C . VAL A 1 292 ? 24.425 -17.386 -11.653 1.00 41.00 292 VAL A C 1
ATOM 2387 O O . VAL A 1 292 ? 23.391 -16.762 -11.980 1.00 41.00 292 VAL A O 1
#

pLDDT: mean 77.23, std 22.78, range [25.89, 98.5]